Protein AF-G7WKS1-F1 (afdb_monomer)

Foldseek 3Di:
DVVQVVVVLVLLVVLVVPDDDPLFRQKAWADQLLLCLLPVFDGDLETEIEHDPVSQVVSLVCCVVPVVWDDDPDPVQRQWIWDDDPPGIRIYGYHYQPDFAAQPPGPDGDGPVVQNRQWDWTDRDPVHPRTGIYGHLQSSLVVLLSLLRNLVNCLVVVNDPDNVVSVVVNLVSLLSNLSSCPVVSVNVVHPLQVNLVVCVSPVVSLVSLVCSLVSVSSVVSSPPDDSVRSNVSSQVSCVSSVHDD

Secondary structure (DSSP, 8-state):
-HHHHHHHHHHHHHHHTT---SSS-S-EEEHHHHHHHH--SS--SSEEEE--HHHHHHHHHHHHHHH--EE-S-TT-TTEEEEEETTEEEEEEEE-TT---BPTTSS-B--GGGGTT-EEEEE--TT---EEEEE-HHHHHHHHHHHHHHHHHHHHTT--SSHHHHHHHHHHHHHHHHHHH-GGGTGGG--HHHHHHHHHHSTHHHHHHHHGGG-HHHHHHH-SS-HHHHHHHHHHHHHHHT---

Mean predicted aligned error: 4.22 Å

Sequence (245 aa):
MDASLEELIDIFRWVHAREKDERNPVTVLIGGWAVYSYNKWYGSVDIDLVTNNKTKHQLMKRLRDERGFVHQRDPMVPTTVVKNVQEEKILLDFGSREDISRFEGRDEQLPFSLLDGRTEAREISPSSSVSVIVPERTLLMIFKLKAAWDRSFRIQNETAEDEEWEKSKLCKDRADIIALIDPDAGGTEIDIQYLGERLRMNPFLVEVLWEIPSDIDAVDMYGRMEQKEVQDSIEKLLLLAGERK

Solvent-accessible surface area (backbone atoms only — not comparable to full-atom values): 13432 Å² total; per-residue (Å²): 93,71,68,36,52,51,51,52,53,53,50,40,55,57,45,59,76,70,57,85,47,84,82,67,60,62,60,34,36,39,64,45,50,37,49,25,43,63,31,87,77,82,53,37,49,52,45,36,35,37,28,47,72,69,58,50,55,53,49,54,49,46,36,39,77,75,68,64,31,41,71,49,94,44,90,89,45,84,48,34,38,33,31,78,53,92,93,46,68,31,40,39,41,54,47,38,58,83,44,85,38,55,45,66,99,50,87,57,67,66,45,52,53,66,48,71,88,35,58,44,80,34,62,70,43,98,92,44,97,55,56,42,41,21,50,33,70,47,58,46,43,51,53,30,48,48,54,29,48,35,36,50,47,28,55,78,68,73,66,47,94,50,55,68,60,41,50,54,50,30,33,50,30,44,18,50,41,52,47,56,52,32,62,93,48,53,21,77,72,47,52,43,69,62,48,27,54,52,34,70,75,39,57,68,53,51,53,56,56,68,46,44,53,73,38,57,68,17,38,60,68,56,62,82,54,54,54,67,57,48,39,54,47,49,53,51,50,36,51,69,30,71,50,78,135

Radius of gyration: 17.68 Å; Cα contacts (8 Å, |Δi|>4): 360; chains: 1; bounding box: 46×34×45 Å

Nearest PDB structures (foldseek):
  3ceq-assembly1_A  TM=2.643E-01  e=9.817E+00  Homo sapiens

Organism: Methanothrix harundinacea (strain 6Ac) (NCBI:txid1110509)

Structure (mmCIF, N/CA/C/O backbone):
data_AF-G7WKS1-F1
#
_entry.id   AF-G7WKS1-F1
#
loop_
_atom_site.group_PDB
_atom_site.id
_atom_site.type_symbol
_atom_site.label_atom_id
_atom_site.label_alt_id
_atom_site.label_comp_id
_atom_site.label_asym_id
_atom_site.label_entity_id
_atom_site.label_seq_id
_atom_site.pdbx_PDB_ins_code
_atom_site.Cartn_x
_atom_site.Cartn_y
_atom_site.Cartn_z
_atom_site.occupancy
_atom_site.B_iso_or_equiv
_atom_site.auth_seq_id
_atom_site.auth_comp_id
_atom_site.auth_asym_id
_atom_site.auth_atom_id
_atom_site.pdbx_PDB_model_num
ATOM 1 N N . MET A 1 1 ? 7.708 14.097 -5.696 1.00 63.47 1 MET A N 1
ATOM 2 C CA . MET A 1 1 ? 6.578 13.206 -6.097 1.00 63.47 1 MET A CA 1
ATOM 3 C C . MET A 1 1 ? 6.549 12.918 -7.606 1.00 63.47 1 MET A C 1
ATOM 5 O O . MET A 1 1 ? 6.574 11.749 -7.980 1.00 63.47 1 MET A O 1
ATOM 9 N N . ASP A 1 2 ? 6.565 13.938 -8.475 1.00 82.75 2 ASP A N 1
ATOM 10 C CA . ASP A 1 2 ? 6.531 13.760 -9.945 1.00 82.75 2 ASP A CA 1
ATOM 11 C C . ASP A 1 2 ? 7.668 12.879 -10.489 1.00 82.75 2 ASP A C 1
ATOM 13 O O . ASP A 1 2 ? 7.448 12.055 -11.374 1.00 82.75 2 ASP A O 1
ATOM 17 N N . ALA A 1 3 ? 8.870 12.986 -9.911 1.00 89.69 3 ALA A N 1
ATOM 18 C CA . ALA A 1 3 ? 10.009 12.157 -10.299 1.00 89.69 3 ALA A CA 1
ATOM 19 C C . ALA A 1 3 ? 9.792 10.663 -9.990 1.00 89.69 3 ALA A C 1
ATOM 21 O O . ALA A 1 3 ? 10.134 9.813 -10.807 1.00 89.69 3 ALA A O 1
ATOM 22 N N . SER A 1 4 ? 9.192 10.332 -8.839 1.00 92.75 4 SER A N 1
ATOM 23 C CA . SER A 1 4 ? 8.864 8.940 -8.486 1.00 92.75 4 SER A CA 1
ATOM 24 C C . SER A 1 4 ? 7.784 8.374 -9.413 1.00 92.75 4 SER A C 1
ATOM 26 O O . SER A 1 4 ? 7.917 7.253 -9.902 1.00 92.75 4 SER A O 1
ATOM 28 N N . LEU A 1 5 ? 6.771 9.177 -9.758 1.00 92.88 5 LEU A N 1
ATOM 29 C CA . LEU A 1 5 ? 5.752 8.782 -10.731 1.00 92.88 5 LEU A CA 1
ATOM 30 C C . LEU A 1 5 ? 6.347 8.535 -12.127 1.00 92.88 5 LEU A C 1
ATOM 32 O O . LEU A 1 5 ? 5.949 7.587 -12.803 1.00 92.88 5 LEU A O 1
ATOM 36 N N . GLU A 1 6 ? 7.308 9.353 -12.564 1.00 93.50 6 GLU A N 1
ATOM 37 C CA . GLU A 1 6 ? 8.007 9.137 -13.836 1.00 93.50 6 GLU A CA 1
ATOM 38 C C . GLU A 1 6 ? 8.750 7.793 -13.849 1.00 93.50 6 GLU A C 1
ATOM 40 O O . GLU A 1 6 ? 8.614 7.026 -14.807 1.00 93.50 6 GLU A O 1
ATOM 45 N N . GLU A 1 7 ? 9.491 7.478 -12.780 1.00 95.31 7 GLU A N 1
ATOM 46 C CA . GLU A 1 7 ? 10.168 6.183 -12.657 1.00 95.31 7 GLU A CA 1
ATOM 47 C C . GLU A 1 7 ? 9.168 5.026 -12.626 1.00 95.31 7 GLU A C 1
ATOM 49 O O . GLU A 1 7 ? 9.369 4.029 -13.317 1.00 95.31 7 GLU A O 1
ATOM 54 N N . LEU A 1 8 ? 8.056 5.164 -11.901 1.00 95.88 8 LEU A N 1
ATOM 55 C CA . LEU A 1 8 ? 6.995 4.158 -11.866 1.00 95.88 8 LEU A CA 1
ATOM 56 C C . LEU A 1 8 ? 6.417 3.887 -13.265 1.00 95.88 8 LEU A C 1
ATOM 58 O O . LEU A 1 8 ? 6.245 2.730 -13.659 1.00 95.88 8 LEU A O 1
ATOM 62 N N . ILE A 1 9 ? 6.152 4.942 -14.038 1.00 95.44 9 ILE A N 1
ATOM 63 C CA . ILE A 1 9 ? 5.648 4.835 -15.412 1.00 95.44 9 ILE A CA 1
ATOM 64 C C . ILE A 1 9 ? 6.673 4.132 -16.314 1.00 95.44 9 ILE A C 1
ATOM 66 O O . ILE A 1 9 ? 6.299 3.258 -17.099 1.00 95.44 9 ILE A O 1
ATOM 70 N N . ASP A 1 10 ? 7.956 4.490 -16.225 1.00 95.50 10 ASP A N 1
ATOM 71 C CA . ASP A 1 10 ? 9.020 3.832 -16.993 1.00 95.50 10 ASP A CA 1
ATOM 72 C C . ASP A 1 10 ? 9.155 2.343 -16.632 1.00 95.50 10 ASP A C 1
ATOM 74 O O . ASP A 1 10 ? 9.240 1.490 -17.524 1.00 95.50 10 ASP A O 1
ATOM 78 N N . ILE A 1 11 ? 9.103 2.021 -15.338 1.00 96.44 11 ILE A N 1
ATOM 79 C CA . ILE A 1 11 ? 9.136 0.647 -14.835 1.00 96.44 11 ILE A CA 1
ATOM 80 C C . ILE A 1 11 ? 7.991 -0.164 -15.443 1.00 96.44 11 ILE A C 1
ATOM 82 O O . ILE A 1 11 ? 8.241 -1.219 -16.029 1.00 96.44 11 ILE A O 1
ATOM 86 N N . PHE A 1 12 ? 6.751 0.324 -15.378 1.00 95.88 12 PHE A N 1
ATOM 87 C CA . PHE A 1 12 ? 5.610 -0.439 -15.888 1.00 95.88 12 PHE A CA 1
ATOM 88 C C . PHE A 1 12 ? 5.564 -0.532 -17.416 1.00 95.88 12 PHE A C 1
ATOM 90 O O . PHE A 1 12 ? 5.138 -1.558 -17.943 1.00 95.88 12 PHE A O 1
ATOM 97 N N . ARG A 1 13 ? 6.110 0.444 -18.158 1.00 94.75 13 ARG A N 1
ATOM 98 C CA . ARG A 1 13 ? 6.352 0.272 -19.608 1.00 94.75 13 ARG A CA 1
ATOM 99 C C . ARG A 1 13 ? 7.294 -0.893 -19.885 1.00 94.75 13 ARG A C 1
ATOM 101 O O . ARG A 1 13 ? 7.066 -1.676 -20.807 1.00 94.75 13 ARG A O 1
ATOM 108 N N . TRP A 1 14 ? 8.359 -1.007 -19.098 1.00 95.62 14 TRP A N 1
ATOM 109 C CA . TRP A 1 14 ? 9.323 -2.090 -19.244 1.00 95.62 14 TRP A CA 1
ATOM 110 C C . TRP A 1 14 ? 8.739 -3.452 -18.853 1.00 95.62 14 TRP A C 1
ATOM 112 O O . TRP A 1 14 ? 9.028 -4.439 -19.540 1.00 95.62 14 TRP A O 1
ATOM 122 N N . VAL A 1 15 ? 7.915 -3.493 -17.799 1.00 95.19 15 VAL A N 1
ATOM 123 C CA . VAL A 1 15 ? 7.185 -4.690 -17.350 1.00 95.19 15 VAL A CA 1
ATOM 124 C C . VAL A 1 15 ? 6.234 -5.165 -18.447 1.00 95.19 15 VAL A C 1
ATOM 126 O O . VAL A 1 15 ? 6.371 -6.298 -18.900 1.00 95.19 15 VAL A O 1
ATOM 129 N N . HIS A 1 16 ? 5.365 -4.295 -18.970 1.00 92.38 16 HIS A N 1
ATOM 130 C CA . HIS A 1 16 ? 4.394 -4.640 -20.024 1.00 92.38 16 HIS A CA 1
ATOM 131 C C . HIS A 1 16 ? 5.038 -5.120 -21.323 1.00 92.38 16 HIS A C 1
ATOM 133 O O . HIS A 1 16 ? 4.501 -5.972 -22.025 1.00 92.38 16 HIS A O 1
ATOM 139 N N . ALA A 1 17 ? 6.230 -4.621 -21.653 1.00 92.50 17 ALA A N 1
ATOM 140 C CA . ALA A 1 17 ? 6.968 -5.101 -22.820 1.00 92.50 17 ALA A CA 1
ATOM 141 C C . ALA A 1 17 ? 7.456 -6.562 -22.682 1.00 92.50 17 ALA A C 1
ATOM 143 O O . ALA A 1 17 ? 7.912 -7.154 -23.665 1.00 92.50 17 ALA A O 1
ATOM 144 N N . ARG A 1 18 ? 7.420 -7.141 -21.474 1.00 91.38 18 ARG A N 1
ATOM 145 C CA . ARG A 1 18 ? 8.014 -8.448 -21.138 1.00 91.38 18 ARG A CA 1
ATOM 146 C C . ARG A 1 18 ? 7.010 -9.440 -20.576 1.00 91.38 18 ARG A C 1
ATOM 148 O O . ARG A 1 18 ? 7.075 -10.621 -20.919 1.00 91.38 18 ARG A O 1
ATOM 155 N N . GLU A 1 19 ? 6.118 -8.976 -19.718 1.00 89.50 19 GLU A N 1
ATOM 156 C CA . GLU A 1 19 ? 5.052 -9.767 -19.124 1.00 89.50 19 GLU A CA 1
ATOM 157 C C . GLU A 1 19 ? 3.844 -9.727 -20.062 1.00 89.50 19 GLU A C 1
ATOM 159 O O . GLU A 1 19 ? 3.356 -8.661 -20.414 1.00 89.50 19 GLU A O 1
ATOM 164 N N . LYS A 1 20 ? 3.415 -10.900 -20.543 1.00 75.62 20 LYS A N 1
ATOM 165 C CA . LYS A 1 20 ? 2.336 -11.025 -21.541 1.00 75.62 20 LYS A CA 1
ATOM 166 C C . LYS A 1 20 ? 1.026 -11.557 -20.965 1.00 75.62 20 LYS A C 1
ATOM 168 O O . LYS A 1 20 ? 0.038 -11.620 -21.688 1.00 75.62 20 LYS A O 1
ATOM 173 N N . ASP A 1 21 ? 1.045 -12.009 -19.714 1.00 78.25 21 ASP A N 1
ATOM 174 C CA . ASP A 1 21 ? -0.109 -12.607 -19.053 1.00 78.25 21 ASP A CA 1
ATOM 175 C C . ASP A 1 21 ? -0.643 -11.657 -17.984 1.00 78.25 21 ASP A C 1
ATOM 177 O O . ASP A 1 21 ? -0.155 -11.617 -16.858 1.00 78.25 21 ASP A O 1
ATOM 181 N N . GLU A 1 22 ? -1.657 -10.883 -18.360 1.00 72.19 22 GLU A N 1
ATOM 182 C CA . GLU A 1 22 ? -2.346 -9.972 -17.446 1.00 72.19 22 GLU A CA 1
ATOM 183 C C . GLU A 1 22 ? -3.221 -10.714 -16.424 1.00 72.19 22 GLU A C 1
ATOM 185 O O . GLU A 1 22 ? -3.569 -10.143 -15.394 1.00 72.19 22 GLU A O 1
ATOM 190 N N . ARG A 1 23 ? -3.578 -11.986 -16.673 1.00 74.69 23 ARG A N 1
ATOM 191 C CA . ARG A 1 23 ? -4.397 -12.786 -15.744 1.00 74.69 23 ARG A CA 1
ATOM 192 C C . ARG A 1 23 ? -3.571 -13.392 -14.621 1.00 74.69 23 ARG A C 1
ATOM 194 O O . ARG A 1 23 ? -4.120 -13.700 -13.568 1.00 74.69 23 ARG A O 1
ATOM 201 N N . ASN A 1 24 ? -2.276 -13.583 -14.853 1.00 82.44 24 ASN A N 1
ATOM 202 C CA . ASN A 1 24 ? -1.335 -14.052 -13.849 1.00 82.44 24 ASN A CA 1
ATOM 203 C C . ASN A 1 24 ? -0.078 -13.168 -13.839 1.00 82.44 24 ASN A C 1
ATOM 205 O O . ASN A 1 24 ? 0.989 -13.586 -14.307 1.00 82.44 24 ASN A O 1
ATOM 209 N N . PRO A 1 25 ? -0.214 -11.923 -13.352 1.00 89.88 25 PRO A N 1
ATOM 210 C CA . PRO A 1 25 ? 0.857 -10.945 -13.400 1.00 89.88 25 PRO A CA 1
ATOM 211 C C . PRO A 1 25 ? 2.003 -11.365 -12.482 1.00 89.88 25 PRO A C 1
ATOM 213 O O . PRO A 1 25 ? 1.813 -11.689 -11.305 1.00 89.88 25 PRO A O 1
ATOM 216 N N . VAL A 1 26 ? 3.219 -11.323 -13.023 1.00 93.38 26 VAL A N 1
ATOM 217 C CA . VAL A 1 26 ? 4.426 -11.622 -12.251 1.00 93.38 26 VAL A CA 1
ATOM 218 C C . VAL A 1 26 ? 4.774 -10.432 -11.367 1.00 93.38 26 VAL A C 1
ATOM 220 O O . VAL A 1 26 ? 5.133 -10.637 -10.209 1.00 93.38 26 VAL A O 1
ATOM 223 N N . THR A 1 27 ? 4.659 -9.215 -11.899 1.00 96.69 27 THR A N 1
ATOM 224 C CA . THR A 1 27 ? 4.961 -7.978 -11.178 1.00 96.69 27 THR A CA 1
ATOM 225 C C . THR A 1 27 ? 3.687 -7.260 -10.750 1.00 96.69 27 THR A C 1
ATOM 227 O O . THR A 1 27 ? 2.838 -6.930 -11.575 1.00 96.69 27 THR A O 1
ATOM 230 N N . VAL A 1 28 ? 3.581 -6.975 -9.453 1.00 97.75 28 VAL A N 1
ATOM 231 C CA . VAL A 1 28 ? 2.452 -6.266 -8.845 1.00 97.75 28 VAL A CA 1
ATOM 232 C C . VAL A 1 28 ? 2.971 -5.079 -8.038 1.00 97.75 28 VAL A C 1
ATOM 234 O O . VAL A 1 28 ? 3.863 -5.237 -7.208 1.00 97.75 28 VAL A O 1
ATOM 237 N N . LEU A 1 29 ? 2.404 -3.899 -8.274 1.00 98.19 29 LEU A N 1
ATOM 238 C CA . LEU A 1 29 ? 2.632 -2.687 -7.493 1.00 98.19 29 LEU A CA 1
ATOM 239 C C . LEU A 1 29 ? 1.834 -2.749 -6.192 1.00 98.19 29 LEU A C 1
ATOM 241 O O . LEU A 1 29 ? 0.617 -2.914 -6.221 1.00 98.19 29 LEU A O 1
ATOM 245 N N . ILE A 1 30 ? 2.508 -2.570 -5.062 1.00 97.62 30 ILE A N 1
ATOM 246 C CA . ILE A 1 30 ? 1.882 -2.449 -3.741 1.00 97.62 30 ILE A CA 1
ATOM 247 C C . ILE A 1 30 ? 2.208 -1.071 -3.136 1.00 97.62 30 ILE A C 1
ATOM 249 O O . ILE A 1 30 ? 2.676 -0.166 -3.829 1.00 97.62 30 ILE A O 1
ATOM 253 N N . GLY A 1 31 ? 1.912 -0.877 -1.850 1.00 96.12 31 GLY A N 1
ATOM 254 C CA . GLY A 1 31 ? 2.315 0.333 -1.133 1.00 96.12 31 GLY A CA 1
ATOM 255 C C . GLY A 1 31 ? 1.541 1.591 -1.539 1.00 96.12 31 GLY A C 1
ATOM 256 O O . GLY A 1 31 ? 0.392 1.529 -1.979 1.00 96.12 31 GLY A O 1
ATOM 257 N N . GLY A 1 32 ? 2.154 2.760 -1.338 1.00 96.50 32 GLY A N 1
ATOM 258 C CA . GLY A 1 32 ? 1.470 4.056 -1.470 1.00 96.50 32 GLY A CA 1
ATOM 259 C C . GLY A 1 32 ? 1.040 4.395 -2.902 1.00 96.50 32 GLY A C 1
ATOM 260 O O . GLY A 1 32 ? -0.022 4.977 -3.111 1.00 96.50 32 GLY A O 1
ATOM 261 N N . TRP A 1 33 ? 1.815 3.987 -3.912 1.00 97.00 33 TRP A N 1
ATOM 262 C CA . TRP A 1 33 ? 1.421 4.184 -5.312 1.00 97.00 33 TRP A CA 1
ATOM 263 C C . TRP A 1 33 ? 0.239 3.298 -5.727 1.00 97.00 33 TRP A C 1
ATOM 265 O O . TRP A 1 33 ? -0.589 3.729 -6.530 1.00 97.00 33 TRP A O 1
ATOM 275 N N . ALA A 1 34 ? 0.102 2.103 -5.144 1.00 97.81 34 ALA A N 1
ATOM 276 C CA . ALA A 1 34 ? -1.098 1.295 -5.335 1.00 97.81 34 ALA A CA 1
ATOM 277 C C . ALA A 1 34 ? -2.333 1.990 -4.736 1.00 97.81 34 ALA A C 1
ATOM 279 O O . ALA A 1 34 ? -3.363 2.067 -5.405 1.00 97.81 34 ALA A O 1
ATOM 280 N N . VAL A 1 35 ? -2.216 2.582 -3.537 1.00 97.94 35 VAL A N 1
ATOM 281 C CA . VAL A 1 35 ? -3.304 3.369 -2.915 1.00 97.94 35 VAL A CA 1
ATOM 282 C C . VAL A 1 35 ? -3.676 4.563 -3.788 1.00 97.94 35 VAL A C 1
ATOM 284 O O . VAL A 1 35 ? -4.853 4.773 -4.074 1.00 97.94 35 VAL A O 1
ATOM 287 N N . TYR A 1 36 ? -2.675 5.284 -4.299 1.00 96.81 36 TYR A N 1
ATOM 288 C CA . TYR A 1 36 ? -2.875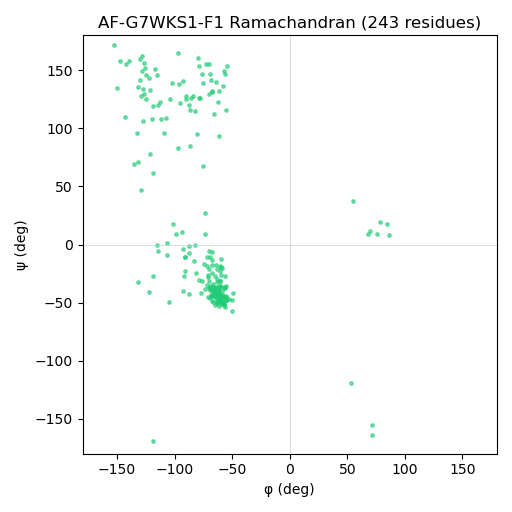 6.418 -5.203 1.00 96.81 36 TYR A CA 1
ATOM 289 C C . TYR A 1 36 ? -3.708 6.059 -6.443 1.00 96.81 36 TYR A C 1
ATOM 291 O O . TYR A 1 36 ? -4.515 6.864 -6.908 1.00 96.81 36 TYR A O 1
ATOM 299 N N . SER A 1 37 ? -3.546 4.840 -6.968 1.00 96.00 37 SER A N 1
ATOM 300 C CA . SER A 1 37 ? -4.307 4.365 -8.128 1.00 96.00 37 SER A CA 1
ATOM 301 C C . SER A 1 37 ? -5.808 4.176 -7.845 1.00 96.00 37 SER A C 1
ATOM 303 O O . SER A 1 37 ? -6.618 4.256 -8.772 1.00 96.00 37 SER A O 1
ATOM 305 N N . TYR A 1 38 ? -6.197 3.962 -6.582 1.00 96.62 38 TYR A N 1
ATOM 306 C CA . TYR A 1 38 ? -7.596 3.946 -6.134 1.00 96.62 38 TYR A CA 1
ATOM 307 C C . TYR A 1 38 ? -8.091 5.337 -5.754 1.00 96.62 38 TYR A C 1
ATOM 309 O O . TYR A 1 38 ? -9.199 5.716 -6.126 1.00 96.62 38 TYR A O 1
ATOM 317 N N . ASN A 1 39 ? -7.254 6.100 -5.054 1.00 96.19 39 ASN A N 1
ATOM 318 C CA . ASN A 1 39 ? -7.583 7.414 -4.535 1.00 96.19 39 ASN A CA 1
ATOM 319 C C . ASN A 1 39 ? -6.365 8.347 -4.629 1.00 96.19 39 ASN A C 1
ATOM 321 O O . ASN A 1 39 ? -5.392 8.205 -3.887 1.00 96.19 39 ASN A O 1
ATOM 325 N N . LYS A 1 40 ? -6.422 9.333 -5.533 1.00 93.75 40 LYS A N 1
ATOM 326 C CA . LYS A 1 40 ? -5.323 10.273 -5.818 1.00 93.75 40 LYS A CA 1
ATOM 327 C C . LYS A 1 40 ? -5.176 11.326 -4.709 1.00 93.75 40 LYS A C 1
ATOM 329 O O . LYS A 1 40 ? -5.508 12.492 -4.930 1.00 93.75 40 LYS A O 1
ATOM 334 N N . TRP A 1 41 ? -4.757 10.921 -3.507 1.00 92.88 41 TRP A N 1
ATOM 335 C CA . TRP A 1 41 ? -4.722 11.784 -2.316 1.00 92.88 41 TRP A CA 1
ATOM 336 C C . TRP A 1 41 ? -3.318 12.268 -1.916 1.00 92.88 41 TRP A C 1
ATOM 338 O O . TRP A 1 41 ? -3.139 13.474 -1.780 1.00 92.88 41 TRP A O 1
ATOM 348 N N . TYR A 1 42 ? -2.322 11.374 -1.817 1.00 90.81 42 TYR A N 1
ATOM 349 C CA . TYR A 1 42 ? -0.970 11.736 -1.342 1.00 90.81 42 TYR A CA 1
ATOM 350 C C . TYR A 1 42 ? 0.185 11.238 -2.211 1.00 90.81 42 TYR A C 1
ATOM 352 O O . TYR A 1 42 ? 1.220 11.888 -2.293 1.00 90.81 42 TYR A O 1
ATOM 360 N N . GLY A 1 43 ? 0.035 10.077 -2.855 1.00 88.19 43 GLY A N 1
ATOM 361 C CA . GLY A 1 43 ? 1.112 9.452 -3.625 1.00 88.19 43 GLY A CA 1
ATOM 362 C C . GLY A 1 43 ? 2.233 8.877 -2.749 1.00 88.19 43 GLY A C 1
ATOM 363 O O . GLY A 1 43 ? 2.089 8.641 -1.541 1.00 88.19 43 GLY A O 1
ATOM 364 N N . SER A 1 44 ? 3.376 8.596 -3.371 1.00 90.19 44 SER A N 1
ATOM 365 C CA . SER A 1 44 ? 4.545 8.058 -2.676 1.00 90.19 44 SER A CA 1
ATOM 366 C C . SER A 1 44 ? 5.843 8.541 -3.312 1.00 90.19 44 SER A C 1
ATOM 368 O O . SER A 1 44 ? 5.881 8.942 -4.472 1.00 90.19 44 SER A O 1
ATOM 370 N N . VAL A 1 45 ? 6.917 8.509 -2.531 1.00 89.62 45 VAL A N 1
ATOM 371 C CA . VAL A 1 45 ? 8.284 8.604 -3.060 1.00 89.62 45 VAL A CA 1
ATOM 372 C C . VAL A 1 45 ? 8.822 7.195 -3.304 1.00 89.62 45 VAL A C 1
ATOM 374 O O . VAL A 1 45 ? 9.420 6.948 -4.350 1.00 89.62 45 VAL A O 1
ATOM 377 N N . ASP A 1 46 ? 8.521 6.277 -2.387 1.00 91.56 46 ASP A N 1
ATOM 378 C CA . ASP A 1 46 ? 8.879 4.864 -2.457 1.00 91.56 46 ASP A CA 1
ATOM 379 C C . ASP A 1 46 ? 7.984 4.129 -3.464 1.00 91.56 46 ASP A C 1
ATOM 381 O O . ASP A 1 46 ? 6.773 4.381 -3.536 1.00 91.56 46 ASP A O 1
ATOM 385 N N . ILE A 1 47 ? 8.589 3.231 -4.239 1.00 96.06 47 ILE A N 1
ATOM 386 C CA . ILE A 1 47 ? 7.920 2.313 -5.158 1.00 96.06 47 ILE A CA 1
ATOM 387 C C . ILE A 1 47 ? 8.111 0.900 -4.610 1.00 96.06 47 ILE A C 1
ATOM 389 O O . ILE A 1 47 ? 9.237 0.438 -4.465 1.00 96.06 47 ILE A O 1
ATOM 393 N N . ASP A 1 48 ? 7.012 0.197 -4.363 1.00 96.19 48 ASP A N 1
ATOM 394 C CA . ASP A 1 48 ? 7.034 -1.145 -3.790 1.00 96.19 48 ASP A CA 1
ATOM 395 C C . ASP A 1 48 ? 6.504 -2.156 -4.809 1.00 96.19 48 ASP A C 1
ATOM 397 O O . ASP A 1 48 ? 5.356 -2.061 -5.254 1.00 96.19 48 ASP A O 1
ATOM 401 N N . LEU A 1 49 ? 7.319 -3.140 -5.186 1.00 97.44 49 LEU A N 1
ATOM 402 C CA . LEU A 1 49 ? 6.941 -4.165 -6.157 1.00 97.44 49 LEU A CA 1
ATOM 403 C C . LEU A 1 49 ? 7.044 -5.557 -5.553 1.00 97.44 49 LEU A C 1
ATOM 405 O O . LEU A 1 49 ? 8.080 -5.938 -5.019 1.00 97.44 49 LEU A O 1
ATOM 409 N N . VAL A 1 50 ? 6.020 -6.378 -5.751 1.00 96.81 50 VAL A N 1
ATOM 410 C CA . VAL A 1 50 ? 6.142 -7.828 -5.592 1.00 96.81 50 VAL A CA 1
ATOM 411 C C . VAL A 1 50 ? 6.408 -8.435 -6.960 1.00 96.81 50 VAL A C 1
ATOM 413 O O . VAL A 1 50 ? 5.620 -8.246 -7.883 1.00 96.81 50 VAL A O 1
ATOM 416 N N . THR A 1 51 ? 7.518 -9.155 -7.113 1.00 95.62 51 THR A N 1
ATOM 417 C CA . THR A 1 51 ? 7.881 -9.801 -8.382 1.00 95.62 51 THR A CA 1
ATOM 418 C C . THR A 1 51 ? 8.739 -11.046 -8.165 1.00 95.62 51 THR A C 1
ATOM 420 O O . THR A 1 51 ? 9.176 -11.343 -7.055 1.00 95.62 51 THR A O 1
ATOM 423 N N . ASN A 1 52 ? 8.996 -11.811 -9.226 1.00 93.19 52 ASN A N 1
ATOM 424 C CA . ASN A 1 52 ? 9.893 -12.959 -9.133 1.00 93.19 52 ASN A CA 1
ATOM 425 C C . ASN A 1 52 ? 11.372 -12.532 -9.169 1.00 93.19 52 ASN A C 1
ATOM 427 O O . ASN A 1 52 ? 11.743 -11.462 -9.663 1.00 93.19 52 ASN A O 1
ATOM 431 N N . ASN A 1 53 ? 12.258 -13.414 -8.698 1.00 90.44 53 ASN A N 1
ATOM 432 C CA . ASN A 1 53 ? 13.692 -13.128 -8.658 1.00 90.44 53 ASN A CA 1
ATOM 433 C C . ASN A 1 53 ? 14.267 -12.770 -10.037 1.00 90.44 53 ASN A C 1
ATOM 435 O O . ASN A 1 53 ? 15.114 -11.885 -10.131 1.00 90.44 53 ASN A O 1
ATOM 439 N N . LYS A 1 54 ? 13.819 -13.410 -11.120 1.00 92.50 54 LYS A N 1
ATOM 440 C CA . LYS A 1 54 ? 14.335 -13.126 -12.466 1.00 92.50 54 LYS A CA 1
ATOM 441 C C . LYS A 1 54 ? 14.031 -11.685 -12.887 1.00 92.50 54 LYS A C 1
ATOM 443 O O . LYS A 1 54 ? 14.948 -10.978 -13.304 1.00 92.50 54 LYS A O 1
ATOM 448 N N . THR A 1 55 ? 12.780 -11.256 -12.755 1.00 94.12 55 THR A N 1
ATOM 449 C CA . THR A 1 55 ? 12.334 -9.906 -13.103 1.00 94.12 55 THR A CA 1
ATOM 450 C C . THR A 1 55 ? 12.992 -8.870 -12.199 1.00 94.12 55 THR A C 1
ATOM 452 O O . THR A 1 55 ? 13.554 -7.912 -12.725 1.00 94.12 55 THR A O 1
ATOM 455 N N . LYS A 1 56 ? 13.057 -9.111 -10.878 1.00 93.56 56 LYS A N 1
ATOM 456 C CA . LYS A 1 56 ? 13.778 -8.254 -9.918 1.00 93.56 56 LYS A CA 1
ATOM 457 C C . LYS A 1 56 ? 15.205 -7.954 -10.380 1.00 93.56 56 LYS A C 1
ATOM 459 O O . LYS A 1 56 ? 15.564 -6.797 -10.573 1.00 93.56 56 LYS A O 1
ATOM 464 N N . HIS A 1 57 ? 16.020 -8.984 -10.625 1.00 91.75 57 HIS A N 1
ATOM 465 C CA . HIS A 1 57 ? 17.425 -8.786 -11.002 1.00 91.75 57 HIS A CA 1
ATOM 466 C C . HIS A 1 57 ? 17.580 -8.076 -12.356 1.00 91.75 57 HIS A C 1
ATOM 468 O O . HIS A 1 57 ? 18.484 -7.255 -12.522 1.00 91.75 57 HIS A O 1
ATOM 474 N N . GLN A 1 58 ? 16.712 -8.376 -13.328 1.00 94.38 58 GLN A N 1
ATOM 475 C CA . GLN A 1 58 ? 16.732 -7.721 -14.638 1.00 94.38 58 GLN A CA 1
ATOM 476 C C . GLN A 1 58 ? 16.338 -6.245 -14.548 1.00 94.38 58 GLN A C 1
ATOM 478 O O . GLN A 1 58 ? 17.007 -5.405 -15.154 1.00 94.38 58 GLN A O 1
ATOM 483 N N . LEU A 1 59 ? 15.297 -5.932 -13.773 1.00 95.12 59 LEU A N 1
ATOM 484 C CA . LEU A 1 59 ? 14.831 -4.569 -13.569 1.00 95.12 59 LEU A CA 1
ATOM 485 C C . LEU A 1 59 ? 15.863 -3.753 -12.789 1.00 95.12 59 LEU A C 1
ATOM 487 O O . LEU A 1 59 ? 16.265 -2.697 -13.262 1.00 95.12 59 LEU A O 1
ATOM 491 N N . MET A 1 60 ? 16.383 -4.273 -11.671 1.00 93.06 60 MET A N 1
ATOM 492 C CA . MET A 1 60 ? 17.452 -3.611 -10.913 1.00 93.06 60 MET A CA 1
ATOM 493 C C . MET A 1 60 ? 18.665 -3.321 -11.797 1.00 93.06 60 MET A C 1
ATOM 495 O O . MET A 1 60 ? 19.194 -2.215 -11.766 1.00 93.06 60 MET A O 1
ATOM 499 N N . LYS A 1 61 ? 19.100 -4.289 -12.617 1.00 93.00 61 LYS A N 1
ATOM 500 C CA . LYS A 1 61 ? 20.213 -4.073 -13.546 1.00 93.00 61 LYS A CA 1
ATOM 501 C C . LYS A 1 61 ? 19.914 -2.925 -14.511 1.00 93.00 61 LYS A C 1
ATOM 503 O O . LYS A 1 61 ? 20.715 -2.002 -14.595 1.00 93.00 61 LYS A O 1
ATOM 508 N N . ARG A 1 62 ? 18.759 -2.954 -15.181 1.00 94.81 62 ARG A N 1
ATOM 509 C CA . ARG A 1 62 ? 18.352 -1.892 -16.109 1.00 94.81 62 ARG A CA 1
ATOM 510 C C . ARG A 1 62 ? 18.316 -0.527 -15.431 1.00 94.81 62 ARG A C 1
ATOM 512 O O . ARG A 1 62 ? 18.845 0.433 -15.971 1.00 94.81 62 ARG A O 1
ATOM 519 N N . LEU A 1 63 ? 17.689 -0.429 -14.263 1.00 94.94 63 LEU A N 1
ATOM 520 C CA . LEU A 1 63 ? 17.542 0.841 -13.556 1.00 94.94 63 LEU A CA 1
ATOM 521 C C . LEU A 1 63 ? 18.901 1.455 -13.199 1.00 94.94 63 LEU A C 1
ATOM 523 O O . LEU A 1 63 ? 19.066 2.673 -13.275 1.00 94.94 63 LEU A O 1
ATOM 527 N N . ARG A 1 64 ? 19.894 0.624 -12.866 1.00 93.19 64 ARG A N 1
ATOM 528 C CA . ARG A 1 64 ? 21.270 1.089 -12.649 1.00 93.19 64 ARG A CA 1
ATOM 529 C C . ARG A 1 64 ? 21.956 1.505 -13.949 1.00 93.19 64 ARG A C 1
ATOM 531 O O . ARG A 1 64 ? 22.574 2.562 -13.988 1.00 93.19 64 ARG A O 1
ATOM 538 N N . ASP A 1 65 ? 21.827 0.693 -14.995 1.00 93.62 65 ASP A N 1
ATOM 539 C CA . ASP A 1 65 ? 22.521 0.904 -16.270 1.00 93.62 65 ASP A CA 1
ATOM 540 C C . ASP A 1 65 ? 21.946 2.106 -17.057 1.00 93.62 65 ASP A C 1
ATOM 542 O O . ASP A 1 65 ? 22.691 2.817 -17.727 1.00 93.62 65 ASP A O 1
ATOM 546 N N . GLU A 1 66 ? 20.632 2.350 -16.971 1.00 95.88 66 GLU A N 1
ATOM 547 C CA . GLU A 1 66 ? 19.905 3.289 -17.844 1.00 95.88 66 GLU A CA 1
ATOM 548 C C . GLU A 1 66 ? 19.236 4.458 -17.104 1.00 95.88 66 GLU A C 1
ATOM 550 O O . GLU A 1 66 ? 19.019 5.512 -17.699 1.00 95.88 66 GLU A O 1
ATOM 555 N N . ARG A 1 67 ? 18.865 4.291 -15.826 1.00 94.31 67 ARG A N 1
ATOM 556 C CA . ARG A 1 67 ? 18.026 5.263 -15.092 1.00 94.31 67 ARG A CA 1
ATOM 557 C C . ARG A 1 67 ? 18.738 5.937 -13.918 1.00 94.31 67 ARG A C 1
ATOM 559 O O . ARG A 1 67 ? 18.143 6.802 -13.278 1.00 94.31 67 ARG A O 1
ATOM 566 N N . GLY A 1 68 ? 20.002 5.599 -13.652 1.00 92.25 68 GLY A N 1
ATOM 567 C CA . GLY A 1 68 ? 20.821 6.240 -12.615 1.00 92.25 68 GLY A CA 1
ATOM 568 C C . GLY A 1 68 ? 20.527 5.777 -11.185 1.00 92.25 68 GLY A C 1
ATOM 569 O O . GLY A 1 68 ? 20.871 6.480 -10.237 1.00 92.25 68 GLY A O 1
ATOM 570 N N . PHE A 1 69 ? 19.893 4.615 -11.013 1.00 93.19 69 PHE A N 1
ATOM 571 C CA . PHE A 1 69 ? 19.755 3.994 -9.696 1.00 93.19 69 PHE A CA 1
ATOM 572 C C . PHE A 1 69 ? 21.090 3.404 -9.221 1.00 93.19 69 PHE A C 1
ATOM 574 O O . PHE A 1 69 ? 21.944 3.006 -10.012 1.00 93.19 69 PHE A O 1
ATOM 581 N N . VAL A 1 70 ? 21.254 3.279 -7.908 1.00 89.94 70 VAL A N 1
ATOM 582 C CA . VAL A 1 70 ? 22.373 2.586 -7.261 1.00 89.94 70 VAL A CA 1
ATOM 583 C C . VAL A 1 70 ? 21.839 1.598 -6.229 1.00 89.94 70 VAL A C 1
ATOM 585 O O . VAL A 1 70 ? 20.706 1.718 -5.774 1.00 89.94 70 VAL A O 1
ATOM 588 N N . HIS A 1 71 ? 22.637 0.604 -5.844 1.00 85.19 71 HIS A N 1
ATOM 589 C CA . HIS A 1 71 ? 22.272 -0.224 -4.696 1.00 85.19 71 HIS A CA 1
ATOM 590 C C . HIS A 1 71 ? 22.239 0.617 -3.425 1.00 85.19 71 HIS A C 1
ATOM 592 O O . HIS A 1 71 ? 23.134 1.438 -3.194 1.00 85.19 71 HIS A O 1
ATOM 598 N N . GLN A 1 72 ? 21.247 0.362 -2.575 1.00 79.56 72 GLN A N 1
ATOM 599 C CA . GLN A 1 72 ? 21.343 0.793 -1.192 1.00 79.56 72 GLN A CA 1
ATOM 600 C C . GLN A 1 72 ? 22.554 0.095 -0.564 1.00 79.56 72 GLN A C 1
ATOM 602 O O . GLN A 1 72 ? 22.762 -1.100 -0.756 1.00 79.56 72 GLN A O 1
ATOM 607 N N . ARG A 1 73 ? 23.411 0.855 0.128 1.00 58.47 73 ARG A N 1
ATOM 608 C CA . ARG A 1 73 ? 24.686 0.365 0.687 1.00 58.47 73 ARG A CA 1
ATOM 609 C C . ARG A 1 73 ? 24.504 -0.530 1.922 1.00 58.47 73 ARG A C 1
ATOM 611 O O . ARG A 1 73 ? 25.399 -0.582 2.757 1.00 58.47 73 ARG A O 1
ATOM 618 N N . ASP A 1 74 ? 23.368 -1.207 2.030 1.00 60.66 74 ASP A N 1
ATOM 619 C CA . ASP A 1 74 ? 23.092 -2.160 3.092 1.00 60.66 74 ASP A CA 1
ATOM 620 C C . ASP A 1 74 ? 23.125 -3.591 2.523 1.00 60.66 74 ASP A C 1
ATOM 622 O O . ASP A 1 74 ? 22.235 -3.970 1.757 1.00 60.66 74 ASP A O 1
ATOM 626 N N . PRO A 1 75 ? 24.149 -4.397 2.863 1.00 48.47 75 PRO A N 1
ATOM 627 C CA . PRO A 1 75 ? 24.236 -5.799 2.458 1.00 48.47 75 PRO A CA 1
ATOM 628 C C . PRO A 1 75 ? 23.053 -6.661 2.931 1.00 48.47 75 PRO A C 1
ATOM 630 O O . PRO A 1 75 ? 22.839 -7.728 2.358 1.00 48.47 75 PRO A O 1
ATOM 633 N N . MET A 1 76 ? 22.308 -6.221 3.954 1.00 45.06 76 MET A N 1
ATOM 634 C CA . MET A 1 76 ? 21.124 -6.907 4.488 1.00 45.06 76 MET A CA 1
ATOM 635 C C . MET A 1 76 ? 19.849 -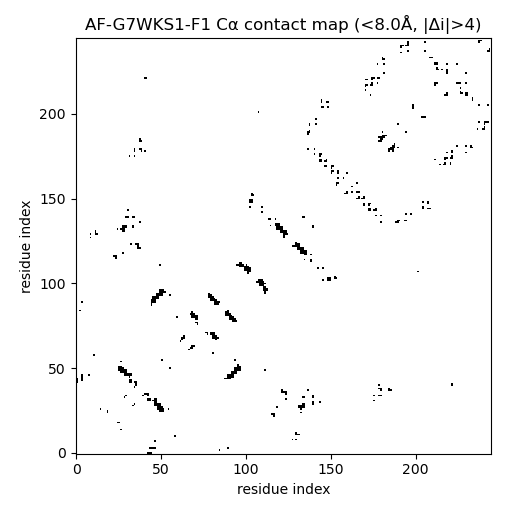6.605 3.694 1.00 45.06 76 MET A C 1
ATOM 637 O O . MET A 1 76 ? 18.881 -7.353 3.809 1.00 45.06 76 MET A O 1
ATOM 641 N N . VAL A 1 77 ? 19.859 -5.579 2.832 1.00 58.62 77 VAL A N 1
ATOM 642 C CA . VAL A 1 77 ? 18.714 -5.194 1.991 1.00 58.62 77 VAL A CA 1
ATOM 643 C C . VAL A 1 77 ? 19.076 -5.313 0.499 1.00 58.62 77 VAL A C 1
ATOM 645 O O . VAL A 1 77 ? 19.059 -4.334 -0.254 1.00 58.62 77 VAL A O 1
ATOM 648 N N . PRO A 1 78 ? 19.420 -6.526 0.006 1.00 59.84 78 PRO A N 1
ATOM 649 C CA . PRO A 1 78 ? 19.808 -6.739 -1.392 1.00 59.84 78 PRO A CA 1
ATOM 650 C C . PRO A 1 78 ? 18.645 -6.518 -2.371 1.00 59.84 78 PRO A C 1
ATOM 652 O O . PRO A 1 78 ? 18.831 -6.577 -3.587 1.00 59.84 78 PRO A O 1
ATOM 655 N N . THR A 1 79 ? 17.443 -6.304 -1.846 1.00 73.81 79 THR A N 1
ATOM 656 C CA . THR A 1 79 ? 16.183 -6.120 -2.557 1.00 73.81 79 THR A CA 1
ATOM 657 C C . THR A 1 79 ? 15.842 -4.661 -2.817 1.00 73.81 79 THR A C 1
ATOM 659 O O . THR A 1 79 ? 14.729 -4.411 -3.258 1.00 73.81 79 THR A O 1
ATOM 662 N N . THR A 1 80 ? 16.765 -3.719 -2.600 1.00 84.00 80 THR A N 1
ATOM 663 C CA . THR A 1 80 ? 16.470 -2.290 -2.772 1.00 84.00 80 THR A CA 1
ATOM 664 C C . THR A 1 80 ? 17.478 -1.596 -3.681 1.00 84.00 80 THR A C 1
ATOM 666 O O . THR A 1 80 ? 18.703 -1.755 -3.565 1.00 84.00 80 THR A O 1
ATOM 669 N N . VAL A 1 81 ? 16.960 -0.797 -4.615 1.00 87.31 81 VAL A N 1
ATOM 670 C CA . VAL A 1 81 ? 17.745 0.208 -5.344 1.00 87.31 81 VAL A CA 1
ATOM 671 C C . VAL A 1 81 ? 17.218 1.597 -5.039 1.00 87.31 81 VAL A C 1
ATOM 673 O O . VAL A 1 81 ? 16.038 1.788 -4.772 1.00 87.31 81 VAL A O 1
ATOM 676 N N . VAL A 1 82 ? 18.109 2.577 -5.099 1.00 90.75 82 VAL A N 1
ATOM 677 C CA . VAL A 1 82 ? 17.806 3.961 -4.766 1.00 90.75 82 VAL A CA 1
ATOM 678 C C . VAL A 1 82 ? 18.273 4.903 -5.867 1.00 90.75 82 VAL A C 1
ATOM 680 O O . VAL A 1 82 ? 19.350 4.720 -6.435 1.00 90.75 82 VAL A O 1
ATOM 683 N N . LYS A 1 83 ? 17.484 5.936 -6.146 1.00 91.06 83 LYS A N 1
ATOM 684 C CA . LYS A 1 83 ? 17.868 7.068 -6.987 1.00 91.06 83 LYS A CA 1
ATOM 685 C C . LYS A 1 83 ? 17.676 8.370 -6.217 1.00 91.06 83 LYS A C 1
ATOM 687 O O . LYS A 1 83 ? 16.587 8.650 -5.731 1.00 91.06 83 LYS A O 1
ATOM 692 N N . ASN A 1 84 ? 18.731 9.175 -6.130 1.00 87.50 84 ASN A N 1
ATOM 693 C CA . ASN A 1 84 ? 18.627 10.529 -5.589 1.00 87.50 84 ASN A CA 1
ATOM 694 C C . ASN A 1 84 ? 18.210 11.477 -6.717 1.00 87.50 84 ASN A C 1
ATOM 696 O O . ASN A 1 84 ? 18.867 11.520 -7.761 1.00 87.50 84 ASN A O 1
ATOM 700 N N . VAL A 1 85 ? 17.134 12.229 -6.511 1.00 84.62 85 VAL A N 1
ATOM 701 C CA . VAL A 1 85 ? 16.642 13.260 -7.427 1.00 84.62 85 VAL A CA 1
ATOM 702 C C . VAL A 1 85 ? 16.478 14.549 -6.630 1.00 84.62 85 VAL A C 1
ATOM 704 O O . VAL A 1 85 ? 15.548 14.679 -5.845 1.00 84.62 85 VAL A O 1
ATOM 707 N N . GLN A 1 86 ? 17.385 15.508 -6.837 1.00 82.56 86 GLN A N 1
ATOM 708 C CA . GLN A 1 86 ? 17.468 16.729 -6.021 1.00 82.56 86 GLN A CA 1
ATOM 709 C C . GLN A 1 86 ? 17.557 16.389 -4.519 1.00 82.56 86 GLN A C 1
ATOM 711 O O . GLN A 1 86 ? 18.509 15.724 -4.116 1.00 82.56 86 GLN A O 1
ATOM 716 N N . GLU A 1 87 ? 16.587 16.832 -3.715 1.00 77.25 87 GLU A N 1
ATOM 717 C CA . GLU A 1 87 ? 16.475 16.547 -2.277 1.00 77.25 87 GLU A CA 1
ATOM 718 C C . GLU A 1 87 ? 15.595 15.315 -1.976 1.00 77.25 87 GLU A C 1
ATOM 720 O O . GLU A 1 87 ? 15.505 14.891 -0.827 1.00 77.25 87 GLU A O 1
ATOM 725 N N . GLU A 1 88 ? 14.974 14.696 -2.990 1.00 80.06 88 GLU A N 1
ATOM 726 C CA . GLU A 1 88 ? 14.181 13.472 -2.835 1.00 80.06 88 GLU A CA 1
ATOM 727 C C . GLU A 1 88 ? 15.038 12.220 -3.081 1.00 80.06 88 GLU A C 1
ATOM 729 O O . GLU A 1 88 ? 15.859 12.141 -4.001 1.00 80.06 88 GLU A O 1
ATOM 734 N N . LYS A 1 89 ? 14.806 11.186 -2.274 1.00 88.44 89 LYS A N 1
ATOM 735 C CA . LYS A 1 89 ? 15.415 9.866 -2.428 1.00 88.44 89 LYS A CA 1
ATOM 736 C C . LYS A 1 89 ? 14.320 8.881 -2.820 1.00 88.44 89 LYS A C 1
ATOM 738 O O . LYS A 1 89 ? 13.493 8.551 -1.986 1.00 88.44 89 LYS A O 1
ATOM 743 N N . ILE A 1 90 ? 14.310 8.429 -4.072 1.00 91.69 90 ILE A N 1
ATOM 744 C CA . ILE A 1 90 ? 13.368 7.419 -4.574 1.00 91.69 90 ILE A CA 1
ATOM 745 C C . ILE A 1 90 ? 13.910 6.044 -4.195 1.00 91.69 90 ILE A C 1
ATOM 747 O O . ILE A 1 90 ? 14.974 5.652 -4.685 1.00 91.69 90 ILE A O 1
ATOM 751 N N . LEU A 1 91 ? 13.190 5.325 -3.337 1.00 91.69 91 LEU A N 1
ATOM 752 C CA . LEU A 1 91 ? 13.468 3.929 -3.016 1.00 91.69 91 LEU A CA 1
ATOM 753 C C . LEU A 1 91 ? 12.590 3.023 -3.878 1.00 91.69 91 LEU A C 1
ATOM 755 O O . LEU A 1 91 ? 11.416 3.311 -4.103 1.00 91.69 91 LEU A O 1
ATOM 759 N N . LEU A 1 92 ? 13.180 1.948 -4.390 1.00 93.25 92 LEU A N 1
ATOM 760 C CA . LEU A 1 92 ? 12.462 0.873 -5.057 1.00 93.25 92 LEU A CA 1
ATOM 761 C C . LEU A 1 92 ? 12.714 -0.421 -4.297 1.00 93.25 92 LEU A C 1
ATOM 763 O O . LEU A 1 92 ? 13.816 -0.978 -4.385 1.00 93.25 92 LEU A O 1
ATOM 767 N N . ASP A 1 93 ? 11.681 -0.879 -3.605 1.00 92.12 93 ASP A N 1
ATOM 768 C CA . ASP A 1 93 ? 11.695 -2.068 -2.768 1.00 92.12 93 ASP A CA 1
ATOM 769 C C . ASP A 1 93 ? 11.029 -3.245 -3.479 1.00 92.12 93 ASP A C 1
ATOM 771 O O . ASP A 1 93 ? 10.007 -3.113 -4.159 1.00 92.12 93 ASP A O 1
ATOM 775 N N . PHE A 1 94 ? 11.640 -4.422 -3.335 1.00 92.94 94 PHE A N 1
ATOM 776 C CA . PHE A 1 94 ? 11.173 -5.651 -3.962 1.00 92.94 94 PHE A CA 1
ATOM 777 C C . PHE A 1 94 ? 10.797 -6.718 -2.932 1.00 92.94 94 PHE A C 1
ATOM 779 O O . PHE A 1 94 ? 11.666 -7.226 -2.225 1.00 92.94 94 PHE A O 1
ATOM 786 N N . GLY A 1 95 ? 9.533 -7.137 -2.947 1.00 92.44 95 GLY A N 1
ATOM 787 C CA . GLY A 1 95 ? 9.053 -8.370 -2.324 1.00 92.44 95 GLY A CA 1
ATOM 788 C C . GLY A 1 95 ? 8.949 -9.532 -3.319 1.00 92.44 95 GLY A C 1
ATOM 789 O O . GLY A 1 95 ? 8.958 -9.351 -4.541 1.00 92.44 95 GLY A O 1
ATOM 790 N N . SER A 1 96 ? 8.819 -10.745 -2.794 1.00 91.69 96 SER A N 1
ATOM 791 C CA . SER A 1 96 ? 8.598 -11.994 -3.527 1.00 91.69 96 SER A CA 1
ATOM 792 C C . SER A 1 96 ? 7.357 -12.717 -3.009 1.00 91.69 96 SER A C 1
ATOM 794 O O . SER A 1 96 ? 7.012 -12.643 -1.834 1.00 91.69 96 SER A O 1
ATOM 796 N N . ARG A 1 97 ? 6.705 -13.505 -3.874 1.00 91.56 97 ARG A N 1
ATOM 797 C CA . ARG A 1 97 ? 5.585 -14.384 -3.478 1.00 91.56 97 ARG A CA 1
ATOM 798 C C . ARG A 1 97 ? 5.976 -15.428 -2.429 1.00 91.56 97 ARG A C 1
ATOM 800 O O . ARG A 1 97 ? 5.109 -15.932 -1.724 1.00 91.56 97 ARG A O 1
ATOM 807 N N . GLU A 1 98 ? 7.264 -15.746 -2.358 1.00 89.50 98 GLU A N 1
ATOM 808 C CA . GLU A 1 98 ? 7.850 -16.722 -1.435 1.00 89.50 98 GLU A CA 1
ATOM 809 C C . GLU A 1 98 ? 8.225 -16.107 -0.075 1.00 89.50 98 GLU A C 1
ATOM 811 O O . GLU A 1 98 ? 8.609 -16.844 0.833 1.00 89.50 98 GLU A O 1
ATOM 816 N N . ASP A 1 99 ? 8.129 -14.781 0.080 1.00 88.38 99 ASP A N 1
ATOM 817 C CA . ASP A 1 99 ? 8.546 -14.116 1.312 1.00 88.38 99 ASP A CA 1
ATOM 818 C C . ASP A 1 99 ? 7.639 -14.497 2.486 1.00 88.38 99 ASP A C 1
ATOM 820 O O . ASP A 1 99 ? 6.405 -14.431 2.424 1.00 88.38 99 ASP A O 1
ATOM 824 N N . ILE A 1 100 ? 8.281 -14.847 3.599 1.00 85.75 100 ILE A N 1
ATOM 825 C CA . ILE A 1 100 ? 7.616 -15.107 4.873 1.00 85.75 100 ILE A CA 1
ATOM 826 C C . ILE A 1 100 ? 7.327 -13.756 5.531 1.00 85.75 100 ILE A C 1
ATOM 828 O O . ILE A 1 100 ? 8.173 -13.189 6.218 1.00 85.75 100 ILE A O 1
ATOM 832 N N . SER A 1 101 ? 6.118 -13.245 5.320 1.00 89.88 101 SER A N 1
ATOM 833 C CA . SER A 1 101 ? 5.675 -11.962 5.870 1.00 89.88 101 SER A CA 1
ATOM 834 C C . SER A 1 101 ? 4.875 -12.179 7.157 1.00 89.88 101 SER A C 1
ATOM 836 O O . SER A 1 101 ? 3.645 -12.267 7.134 1.00 89.88 101 SER A O 1
ATOM 838 N N . ARG A 1 102 ? 5.580 -12.337 8.285 1.00 95.44 102 ARG A N 1
ATOM 839 C CA . ARG A 1 102 ? 4.968 -12.445 9.625 1.00 95.44 102 ARG A CA 1
ATOM 840 C C . ARG A 1 102 ? 4.507 -11.088 10.130 1.00 95.44 102 ARG A C 1
ATOM 842 O O . ARG A 1 102 ? 5.135 -10.079 9.818 1.00 95.44 102 ARG A O 1
ATOM 849 N N . PHE A 1 103 ? 3.426 -11.062 10.899 1.00 96.94 103 PHE A N 1
ATOM 850 C CA . PHE A 1 103 ? 3.073 -9.882 11.689 1.00 96.94 103 PHE A CA 1
ATOM 851 C C . PHE A 1 103 ? 4.100 -9.682 12.804 1.00 96.94 103 PHE A C 1
ATOM 853 O O . PHE A 1 103 ? 4.563 -10.657 13.399 1.00 96.94 103 PHE A O 1
ATOM 860 N N . GLU A 1 104 ? 4.460 -8.434 13.090 1.00 96.12 104 GLU A N 1
ATOM 861 C CA . GLU A 1 104 ? 5.381 -8.154 14.195 1.00 96.12 104 GLU A CA 1
ATOM 862 C C . GLU A 1 104 ? 4.835 -8.703 15.517 1.00 96.12 104 GLU A C 1
ATOM 864 O O . GLU A 1 104 ? 3.636 -8.600 15.809 1.00 96.12 104 GLU A O 1
ATOM 869 N N . GLY A 1 105 ? 5.726 -9.335 16.286 1.00 95.56 105 GLY A N 1
ATOM 870 C CA . GLY A 1 105 ? 5.392 -9.987 17.553 1.00 95.56 105 GLY A CA 1
ATOM 871 C C . GLY A 1 105 ? 4.537 -11.253 17.444 1.00 95.56 105 GLY A C 1
ATOM 872 O O . GLY A 1 105 ? 4.017 -11.704 18.465 1.00 95.56 105 GLY A O 1
ATOM 873 N N . ARG A 1 106 ? 4.350 -11.813 16.240 1.00 95.44 106 ARG A N 1
ATOM 874 C CA . ARG A 1 106 ? 3.380 -12.886 15.966 1.00 95.44 106 ARG A CA 1
ATOM 875 C C . ARG A 1 106 ? 3.912 -13.958 15.010 1.00 95.44 106 ARG A C 1
ATOM 877 O O . ARG A 1 106 ? 4.819 -13.724 14.212 1.00 95.44 106 ARG A O 1
ATOM 884 N N . ASP A 1 107 ? 3.308 -15.145 15.077 1.00 94.50 107 ASP A N 1
ATOM 885 C CA . ASP A 1 107 ? 3.613 -16.263 14.170 1.00 94.50 107 ASP A CA 1
ATOM 886 C C . ASP A 1 107 ? 2.716 -16.259 12.923 1.00 94.50 107 ASP A C 1
ATOM 888 O O . ASP A 1 107 ? 3.084 -16.829 11.887 1.00 94.50 107 ASP A O 1
ATOM 892 N N . GLU A 1 108 ? 1.547 -15.614 13.017 1.00 95.81 108 GLU A N 1
ATOM 893 C CA . GLU A 1 108 ? 0.621 -15.390 11.913 1.00 95.81 108 GLU A CA 1
ATOM 894 C C . GLU A 1 108 ? 1.315 -14.666 10.749 1.00 95.81 108 GLU A C 1
ATOM 896 O O . GLU A 1 108 ? 2.205 -13.831 10.930 1.00 95.81 108 GLU A O 1
ATOM 901 N N . GLN A 1 109 ? 0.894 -14.984 9.524 1.00 94.56 109 GLN A N 1
ATOM 902 C CA . GLN A 1 109 ? 1.509 -14.478 8.298 1.00 94.56 109 GLN A CA 1
ATOM 903 C C . GLN A 1 109 ? 0.475 -13.862 7.365 1.00 94.56 109 GLN A C 1
ATOM 905 O O . GLN A 1 109 ? -0.658 -14.337 7.263 1.00 94.56 109 GLN A O 1
ATOM 910 N N . LEU A 1 110 ? 0.917 -12.866 6.602 1.00 95.44 110 LEU A N 1
ATOM 911 C CA . LEU A 1 110 ? 0.195 -12.305 5.469 1.00 95.44 110 LEU A CA 1
ATOM 912 C C . LEU A 1 110 ? 1.052 -12.450 4.201 1.00 95.44 110 LEU A C 1
ATOM 914 O O . LEU A 1 110 ? 1.715 -11.499 3.783 1.00 95.44 110 LEU A O 1
ATOM 918 N N . PRO A 1 111 ? 1.096 -13.653 3.603 1.00 94.94 111 PRO A N 1
ATOM 919 C CA . PRO A 1 111 ? 2.005 -13.932 2.502 1.00 94.94 111 PRO A CA 1
ATOM 920 C C . PRO A 1 111 ? 1.602 -13.175 1.233 1.00 94.94 111 PRO A C 1
ATOM 922 O O . PRO A 1 111 ? 0.418 -13.023 0.921 1.00 94.94 111 PRO A O 1
ATOM 925 N N . PHE A 1 112 ? 2.592 -12.775 0.434 1.00 95.56 112 PHE A N 1
ATOM 926 C CA . PHE A 1 112 ? 2.337 -12.116 -0.849 1.00 95.56 112 PHE A CA 1
ATOM 927 C C . PHE A 1 112 ? 1.737 -13.049 -1.911 1.00 95.56 112 PHE A C 1
ATOM 929 O O . PHE A 1 112 ? 1.252 -12.573 -2.934 1.00 95.56 112 PHE A O 1
ATOM 936 N N . SER A 1 113 ? 1.695 -14.366 -1.684 1.00 94.62 113 SER A N 1
ATOM 937 C CA . SER A 1 113 ? 0.917 -15.297 -2.517 1.00 94.62 113 SER A CA 1
ATOM 938 C C . SER A 1 113 ? -0.583 -14.973 -2.543 1.00 94.62 113 SER A C 1
ATOM 940 O O . SER A 1 113 ? -1.257 -15.335 -3.498 1.00 94.62 113 SER A O 1
ATOM 942 N N . LEU A 1 114 ? -1.106 -14.208 -1.574 1.00 95.25 114 LEU A N 1
ATOM 943 C CA . LEU A 1 114 ? -2.495 -13.726 -1.591 1.00 95.25 114 LEU A CA 1
ATOM 944 C C . LEU A 1 114 ? -2.834 -12.840 -2.796 1.00 95.25 114 LEU A C 1
ATOM 946 O O . LEU A 1 114 ? -4.010 -12.672 -3.099 1.00 95.25 114 LEU A O 1
ATOM 950 N N . LEU A 1 115 ? -1.829 -12.290 -3.480 1.00 95.75 115 LEU A N 1
ATOM 951 C CA . LEU A 1 115 ? -2.000 -11.555 -4.733 1.00 95.75 115 LEU A CA 1
ATOM 952 C C . LEU A 1 115 ? -2.454 -12.464 -5.896 1.00 95.75 115 LEU A C 1
ATOM 954 O O . LEU A 1 115 ? -2.932 -11.957 -6.907 1.00 95.75 115 LEU A O 1
ATOM 958 N N . ASP A 1 116 ? -2.314 -13.793 -5.798 1.00 93.12 116 ASP A N 1
ATOM 959 C CA . ASP A 1 116 ? -2.732 -14.719 -6.858 1.00 93.12 116 ASP A CA 1
ATOM 960 C C . ASP A 1 116 ? -4.254 -14.694 -7.034 1.00 93.12 116 ASP A C 1
ATOM 962 O O . ASP A 1 116 ? -5.013 -15.123 -6.166 1.00 93.12 116 ASP A O 1
ATOM 966 N N . GLY A 1 117 ? -4.701 -14.181 -8.184 1.00 92.75 117 GLY A N 1
ATOM 967 C CA . GLY A 1 117 ? -6.121 -14.046 -8.512 1.00 92.75 117 GLY A CA 1
ATOM 968 C C . GLY A 1 117 ? -6.841 -12.890 -7.808 1.00 92.75 117 GLY A C 1
ATOM 969 O O . GLY A 1 117 ? -8.062 -12.819 -7.903 1.00 92.75 117 GLY A O 1
ATOM 970 N N . ARG A 1 118 ? -6.115 -11.995 -7.120 1.00 95.31 118 ARG A N 1
ATOM 971 C CA . ARG A 1 118 ? -6.662 -10.817 -6.415 1.00 95.31 118 ARG A CA 1
ATOM 972 C C . ARG A 1 118 ? -5.927 -9.535 -6.797 1.00 95.31 118 ARG A C 1
ATOM 974 O O . ARG A 1 118 ? -5.512 -8.745 -5.947 1.00 95.31 118 ARG A O 1
ATOM 981 N N . THR A 1 119 ? -5.728 -9.357 -8.095 1.00 96.69 119 THR A N 1
ATOM 982 C CA . THR A 1 119 ? -5.107 -8.171 -8.683 1.00 96.69 119 THR A CA 1
ATOM 983 C C . THR A 1 119 ? -5.986 -7.575 -9.767 1.00 96.69 119 THR A C 1
ATOM 985 O O . THR A 1 119 ? -6.788 -8.266 -10.393 1.00 96.69 119 THR A O 1
ATOM 988 N N . GLU A 1 120 ? -5.794 -6.286 -10.022 1.00 95.50 120 GLU A N 1
ATOM 989 C CA . GLU A 1 120 ? -6.465 -5.572 -11.100 1.00 95.50 120 GLU A CA 1
ATOM 990 C C . GLU A 1 120 ? -5.544 -4.548 -11.763 1.00 95.50 120 GLU A C 1
ATOM 992 O O . GLU A 1 120 ? -4.564 -4.076 -11.179 1.00 95.50 120 GLU A O 1
ATOM 997 N N . ALA A 1 121 ? -5.855 -4.223 -13.018 1.00 95.12 121 ALA A N 1
ATOM 998 C CA . ALA A 1 121 ? -5.171 -3.176 -13.757 1.00 95.12 121 ALA A CA 1
ATOM 999 C C . ALA A 1 121 ? -5.794 -1.814 -13.426 1.00 95.12 121 ALA A C 1
ATOM 1001 O O . ALA A 1 121 ? -7.001 -1.621 -13.570 1.00 95.12 121 ALA A O 1
ATOM 1002 N N . ARG A 1 122 ? -4.961 -0.852 -13.032 1.00 94.44 122 ARG A N 1
ATOM 1003 C CA . ARG A 1 122 ? -5.365 0.518 -12.704 1.00 94.44 122 ARG A CA 1
ATOM 1004 C C . ARG A 1 122 ? -4.580 1.527 -13.513 1.00 94.44 122 ARG A C 1
ATOM 1006 O O . ARG A 1 122 ? -3.398 1.344 -13.786 1.00 94.44 122 ARG A O 1
ATOM 1013 N N . GLU A 1 123 ? -5.223 2.626 -13.871 1.00 93.06 123 GLU A N 1
ATOM 1014 C CA . GLU A 1 123 ? -4.534 3.771 -14.454 1.00 93.06 123 GLU A CA 1
ATOM 1015 C C . GLU A 1 123 ? -3.842 4.574 -13.347 1.00 93.06 123 GLU A C 1
ATOM 1017 O O . GLU A 1 123 ? -4.478 4.975 -12.372 1.00 93.06 123 GLU A O 1
ATOM 1022 N N . ILE A 1 124 ? -2.538 4.822 -13.493 1.00 91.19 124 ILE A N 1
ATOM 1023 C CA . ILE A 1 124 ? -1.769 5.550 -12.474 1.00 91.19 124 ILE A CA 1
ATOM 1024 C C . ILE A 1 124 ? -1.721 7.060 -12.724 1.00 91.19 124 ILE A C 1
ATOM 1026 O O . ILE A 1 124 ? -1.600 7.839 -11.785 1.00 91.19 124 ILE A O 1
ATOM 1030 N N . SER A 1 125 ? -1.841 7.505 -13.978 1.00 86.69 125 SER A N 1
ATOM 1031 C CA . SER A 1 125 ? -1.800 8.926 -14.330 1.00 86.69 125 SER A CA 1
ATOM 1032 C C . SER A 1 125 ? -2.647 9.221 -15.573 1.00 86.69 125 SER A C 1
ATOM 1034 O O . SER A 1 125 ? -2.425 8.552 -16.578 1.00 86.69 125 SER A O 1
ATOM 1036 N N . PRO A 1 126 ? -3.482 10.286 -15.575 1.00 80.56 126 PRO A N 1
ATOM 1037 C CA . PRO A 1 126 ? -4.251 10.726 -16.751 1.00 80.56 126 PRO A CA 1
ATOM 1038 C C . PRO A 1 126 ? -3.397 11.032 -17.983 1.00 80.56 126 PRO A C 1
ATOM 1040 O O . PRO A 1 126 ? -3.871 10.999 -19.114 1.00 80.56 126 PRO A O 1
ATOM 1043 N N . SER A 1 127 ? -2.136 11.410 -17.763 1.00 79.69 127 SER A N 1
ATOM 1044 C CA . SER A 1 127 ? -1.198 11.779 -18.824 1.00 79.69 127 SER A CA 1
ATOM 1045 C C . SER A 1 127 ? -0.433 10.586 -19.402 1.00 79.69 127 SER A C 1
ATOM 1047 O O . SER A 1 127 ? 0.376 10.760 -20.314 1.00 79.69 127 SER A O 1
ATOM 1049 N N . SER A 1 128 ? -0.661 9.377 -18.885 1.00 79.12 128 SER A N 1
ATOM 1050 C CA . SER A 1 128 ? 0.033 8.165 -19.299 1.00 79.12 128 SER A CA 1
ATOM 1051 C C . SER A 1 128 ? -0.971 7.067 -19.627 1.00 79.12 128 SER A C 1
ATOM 1053 O O . SER A 1 128 ? -1.786 6.694 -18.798 1.00 79.12 128 SER A O 1
ATOM 1055 N N . SER A 1 129 ? -0.853 6.458 -20.806 1.00 83.31 129 SER A N 1
ATOM 1056 C CA . SER A 1 129 ? -1.625 5.260 -21.170 1.00 83.31 129 SER A CA 1
ATOM 1057 C C . SER A 1 129 ? -1.140 3.981 -20.467 1.00 83.31 129 SER A C 1
ATOM 1059 O O . SER A 1 129 ? -1.535 2.879 -20.841 1.00 83.31 129 SER A O 1
ATOM 1061 N N . VAL A 1 130 ? -0.235 4.104 -19.491 1.00 89.56 130 VAL A N 1
ATOM 1062 C CA . VAL A 1 130 ? 0.353 2.975 -18.765 1.00 89.56 130 VAL A CA 1
ATOM 1063 C C . VAL A 1 130 ? -0.549 2.611 -17.597 1.00 89.56 130 VAL A C 1
ATOM 1065 O O . VAL A 1 130 ? -0.701 3.387 -16.652 1.00 89.56 130 VAL A O 1
ATOM 1068 N N . SER A 1 131 ? -1.110 1.407 -17.654 1.00 92.75 131 SER A N 1
ATOM 1069 C CA . SER A 1 131 ? -1.733 0.770 -16.501 1.00 92.75 131 SER A CA 1
ATOM 1070 C C . SER A 1 131 ? -0.673 0.159 -15.585 1.00 92.75 131 SER A C 1
ATOM 1072 O O . SER A 1 131 ? 0.412 -0.223 -16.023 1.00 92.75 131 SER A O 1
ATOM 1074 N N . VAL A 1 132 ? -0.992 0.047 -14.306 1.00 95.25 132 VAL A N 1
ATOM 1075 C CA . VAL A 1 132 ? -0.230 -0.703 -13.311 1.00 95.25 132 VAL A CA 1
ATOM 1076 C C . VAL A 1 132 ? -1.089 -1.855 -12.817 1.00 95.25 132 VAL A C 1
ATOM 1078 O O . VAL A 1 132 ? -2.308 -1.725 -12.732 1.00 95.25 132 VAL A O 1
ATOM 1081 N N . ILE A 1 133 ? -0.470 -2.985 -12.497 1.00 97.00 133 ILE A N 1
ATOM 1082 C CA . ILE A 1 133 ? -1.163 -4.084 -11.825 1.00 97.00 133 ILE A CA 1
ATOM 1083 C C . ILE A 1 133 ? -1.012 -3.876 -10.325 1.00 97.00 133 ILE A C 1
ATOM 1085 O O . ILE A 1 133 ? 0.115 -3.774 -9.845 1.00 97.00 133 ILE A O 1
ATOM 1089 N N . VAL A 1 134 ? -2.119 -3.841 -9.594 1.00 97.81 134 VAL A N 1
ATOM 1090 C CA . VAL A 1 134 ? -2.163 -3.637 -8.137 1.00 97.81 134 VAL A CA 1
ATOM 1091 C C . VAL A 1 134 ? -3.002 -4.732 -7.474 1.00 97.81 134 VAL A C 1
ATOM 1093 O O . VAL A 1 134 ? -3.776 -5.390 -8.173 1.00 97.81 134 VAL A O 1
ATOM 1096 N N . PRO A 1 135 ? -2.891 -4.962 -6.151 1.00 98.12 135 PRO A N 1
ATOM 1097 C CA . PRO A 1 135 ? -3.889 -5.752 -5.444 1.00 98.12 135 PRO A CA 1
ATOM 1098 C C . PRO A 1 135 ? -5.278 -5.135 -5.614 1.00 98.12 135 PRO A C 1
ATOM 1100 O O . PRO A 1 135 ? -5.411 -3.909 -5.682 1.00 98.12 135 PRO A O 1
ATOM 1103 N N . GLU A 1 136 ? -6.313 -5.971 -5.605 1.00 97.50 136 GLU A N 1
ATOM 1104 C CA . GLU A 1 136 ? -7.685 -5.493 -5.415 1.00 97.50 136 GLU A CA 1
ATOM 1105 C C . GLU A 1 136 ? -7.785 -4.657 -4.122 1.00 97.50 136 GLU A C 1
ATOM 1107 O O . GLU A 1 136 ? -7.027 -4.864 -3.163 1.00 97.50 136 GLU A O 1
ATOM 1112 N N . ARG A 1 137 ? -8.745 -3.730 -4.074 1.00 98.19 137 ARG A N 1
ATOM 1113 C CA . ARG A 1 137 ? -8.884 -2.740 -2.994 1.00 98.19 137 ARG A CA 1
ATOM 1114 C C . ARG A 1 137 ? -8.855 -3.365 -1.595 1.00 98.19 137 ARG A C 1
ATOM 1116 O O . ARG A 1 137 ? -8.107 -2.902 -0.735 1.00 98.19 137 ARG A O 1
ATOM 1123 N N . THR A 1 138 ? -9.616 -4.439 -1.374 1.00 98.44 138 THR A N 1
ATOM 1124 C CA . THR A 1 138 ? -9.667 -5.136 -0.078 1.00 98.44 138 THR A CA 1
ATOM 1125 C C . THR A 1 138 ? -8.312 -5.705 0.322 1.00 98.44 138 THR A C 1
ATOM 1127 O O . THR A 1 138 ? -7.885 -5.538 1.463 1.00 98.44 138 THR A O 1
ATOM 1130 N N . LEU A 1 139 ? -7.609 -6.363 -0.604 1.00 98.44 139 LEU A N 1
ATOM 1131 C CA . LEU A 1 139 ? -6.300 -6.945 -0.320 1.00 98.44 139 LEU A CA 1
ATOM 1132 C C . LEU A 1 139 ? -5.252 -5.862 -0.042 1.00 98.44 139 LEU A C 1
ATOM 1134 O O . LEU A 1 139 ? -4.453 -6.005 0.883 1.00 98.44 139 LEU A O 1
ATOM 1138 N N . LEU A 1 140 ? -5.286 -4.757 -0.790 1.00 98.56 140 LEU A N 1
ATOM 1139 C CA . LEU A 1 140 ? -4.417 -3.610 -0.539 1.00 98.56 140 LEU A CA 1
ATOM 1140 C C . LEU A 1 140 ? -4.673 -3.001 0.848 1.00 98.56 140 LEU A C 1
ATOM 1142 O O . LEU A 1 140 ? -3.720 -2.713 1.572 1.00 98.56 140 LEU A O 1
ATOM 1146 N N . MET A 1 141 ? -5.940 -2.878 1.253 1.00 98.31 141 MET A N 1
ATOM 1147 C CA . MET A 1 141 ? -6.305 -2.429 2.599 1.00 98.31 141 MET A CA 1
ATOM 1148 C C . MET A 1 141 ? -5.767 -3.378 3.678 1.00 98.31 141 MET A C 1
ATOM 1150 O O . MET A 1 141 ? -5.239 -2.915 4.683 1.00 98.31 141 MET A O 1
ATOM 1154 N N . ILE A 1 142 ? -5.820 -4.697 3.467 1.00 98.50 142 ILE A N 1
ATOM 1155 C CA . ILE A 1 142 ? -5.261 -5.677 4.413 1.00 98.50 142 ILE A CA 1
ATOM 1156 C C . ILE A 1 142 ? -3.732 -5.548 4.517 1.00 98.50 142 ILE A C 1
ATOM 1158 O O . ILE A 1 142 ? -3.191 -5.611 5.622 1.00 98.50 142 ILE A O 1
ATOM 1162 N N . PHE A 1 143 ? -3.021 -5.308 3.407 1.00 98.44 143 PHE A N 1
ATOM 1163 C CA . PHE A 1 143 ? -1.585 -5.006 3.466 1.00 98.44 143 PHE A CA 1
ATOM 1164 C C . PHE A 1 143 ? -1.299 -3.725 4.253 1.00 98.44 143 PHE A C 1
ATOM 1166 O O . PHE A 1 143 ? -0.329 -3.682 5.010 1.00 98.44 143 PHE A O 1
ATOM 1173 N N . LYS A 1 144 ? -2.155 -2.706 4.137 1.00 98.44 144 LYS A N 1
ATOM 1174 C CA . LYS A 1 144 ? -2.030 -1.473 4.922 1.00 98.44 144 LYS A CA 1
ATOM 1175 C C . LYS A 1 144 ? -2.339 -1.671 6.403 1.00 98.44 144 LYS A C 1
ATOM 1177 O O . LYS A 1 144 ? -1.611 -1.147 7.238 1.00 98.44 144 LYS A O 1
ATOM 1182 N N . LEU A 1 145 ? -3.320 -2.507 6.739 1.00 98.56 145 LEU A N 1
ATOM 1183 C CA . LEU A 1 145 ? -3.593 -2.909 8.121 1.00 98.56 145 LEU A CA 1
ATOM 1184 C C . LEU A 1 145 ? -2.404 -3.637 8.747 1.00 98.56 145 LEU A C 1
ATOM 1186 O O . LEU A 1 145 ? -2.038 -3.336 9.881 1.00 98.56 145 LEU A O 1
ATOM 1190 N N . LYS A 1 146 ? -1.754 -4.540 8.001 1.00 98.12 146 LYS A N 1
ATOM 1191 C CA . LYS A 1 146 ? -0.495 -5.148 8.446 1.00 98.12 146 LYS A CA 1
ATOM 1192 C C . LYS A 1 146 ? 0.579 -4.092 8.691 1.00 98.12 146 LYS A C 1
ATOM 1194 O O . LYS A 1 146 ? 1.209 -4.109 9.739 1.00 98.12 146 LYS A O 1
ATOM 1199 N N . ALA A 1 147 ? 0.791 -3.196 7.730 1.00 97.75 147 ALA A N 1
ATOM 1200 C CA . ALA A 1 147 ? 1.817 -2.165 7.825 1.00 97.75 147 ALA A CA 1
ATOM 1201 C C . ALA A 1 147 ? 1.605 -1.257 9.051 1.00 97.75 147 ALA A C 1
ATOM 1203 O O . ALA A 1 147 ? 2.566 -0.947 9.752 1.00 97.75 147 ALA A O 1
ATOM 1204 N N . ALA A 1 148 ? 0.354 -0.895 9.349 1.00 98.50 148 ALA A N 1
ATOM 1205 C CA . ALA A 1 148 ? -0.011 -0.143 10.545 1.00 98.50 148 ALA A CA 1
ATOM 1206 C C . ALA A 1 148 ? 0.189 -0.960 11.836 1.00 98.50 148 ALA A C 1
ATOM 1208 O O . ALA A 1 148 ? 0.768 -0.446 12.792 1.00 98.50 148 ALA A O 1
ATOM 1209 N N . TRP A 1 149 ? -0.222 -2.236 11.860 1.00 98.38 149 TRP A N 1
ATOM 1210 C CA . TRP A 1 149 ? 0.027 -3.136 12.994 1.00 98.38 149 TRP A CA 1
ATOM 1211 C C . TRP A 1 149 ? 1.517 -3.233 13.312 1.00 98.38 149 TRP A C 1
ATOM 1213 O O . TRP A 1 149 ? 1.923 -2.978 14.441 1.00 98.38 149 TRP A O 1
ATOM 1223 N N . ASP A 1 150 ? 2.331 -3.569 12.311 1.00 97.88 150 ASP A N 1
ATOM 1224 C CA . ASP A 1 150 ? 3.760 -3.810 12.486 1.00 97.88 150 ASP A CA 1
ATOM 1225 C C . ASP A 1 150 ? 4.469 -2.582 13.074 1.00 97.88 150 ASP A C 1
ATOM 1227 O O . ASP A 1 150 ? 5.279 -2.695 13.993 1.00 97.88 150 ASP A O 1
ATOM 1231 N N . ARG A 1 151 ? 4.130 -1.388 12.575 1.00 97.75 151 ARG A N 1
ATOM 1232 C CA . ARG A 1 151 ? 4.696 -0.127 13.070 1.00 97.75 151 ARG A CA 1
ATOM 1233 C C . ARG A 1 151 ? 4.231 0.204 14.472 1.00 97.75 151 ARG A C 1
ATOM 1235 O O . ARG A 1 151 ? 5.055 0.539 15.317 1.00 97.75 151 ARG A O 1
ATOM 1242 N N . SER A 1 152 ? 2.930 0.073 14.725 1.00 97.38 152 SER A N 1
ATOM 1243 C CA . SER A 1 152 ? 2.359 0.267 16.057 1.00 97.38 152 SER A CA 1
ATOM 1244 C C . SER A 1 152 ? 3.039 -0.656 17.070 1.00 97.38 152 SER A C 1
ATOM 1246 O O . SER A 1 152 ? 3.507 -0.191 1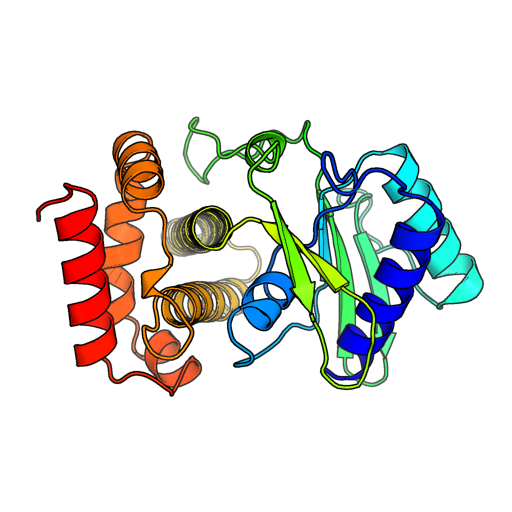8.106 1.00 97.38 152 SER A O 1
ATOM 1248 N N . PHE A 1 153 ? 3.219 -1.935 16.723 1.00 97.56 153 PHE A N 1
ATOM 1249 C CA . PHE A 1 153 ? 3.927 -2.901 17.553 1.00 97.56 153 PHE A CA 1
ATOM 1250 C C . PHE A 1 153 ? 5.368 -2.464 17.833 1.00 97.56 153 PHE A C 1
ATOM 1252 O O . PHE A 1 153 ? 5.779 -2.450 18.995 1.00 97.56 153 PHE A O 1
ATOM 1259 N N . ARG A 1 154 ? 6.138 -2.076 16.805 1.00 97.50 154 ARG A N 1
ATOM 1260 C CA . ARG A 1 154 ? 7.535 -1.657 16.998 1.00 97.50 154 ARG A CA 1
ATOM 1261 C C . ARG A 1 154 ? 7.667 -0.412 17.873 1.00 97.50 154 ARG A C 1
ATOM 1263 O O . ARG A 1 154 ? 8.557 -0.377 18.721 1.00 97.50 154 ARG A O 1
ATOM 1270 N N . ILE A 1 155 ? 6.766 0.560 17.717 1.00 96.81 155 ILE A N 1
ATOM 1271 C CA . ILE A 1 155 ? 6.708 1.772 18.551 1.00 96.81 155 ILE A CA 1
ATOM 1272 C C . ILE A 1 155 ? 6.357 1.410 19.999 1.00 96.81 155 ILE A C 1
ATOM 1274 O O . ILE A 1 155 ? 7.080 1.781 20.917 1.00 96.81 155 ILE A O 1
ATOM 1278 N N . GLN A 1 156 ? 5.278 0.652 20.215 1.00 96.44 156 GLN A N 1
ATOM 1279 C CA . GLN A 1 156 ? 4.795 0.290 21.555 1.00 96.44 156 GLN A CA 1
ATOM 1280 C C . GLN A 1 156 ? 5.789 -0.567 22.346 1.00 96.44 156 GLN A C 1
ATOM 1282 O O . GLN A 1 156 ? 5.810 -0.505 23.572 1.00 96.44 156 GLN A O 1
ATOM 1287 N N . ASN A 1 157 ? 6.595 -1.373 21.653 1.00 96.88 157 ASN A N 1
ATOM 1288 C CA . ASN A 1 157 ? 7.591 -2.250 22.265 1.00 96.88 157 ASN A CA 1
ATOM 1289 C C . ASN A 1 157 ? 9.011 -1.662 22.235 1.00 96.88 157 ASN A C 1
ATOM 1291 O O . ASN A 1 157 ? 9.954 -2.387 22.538 1.00 96.88 157 ASN A O 1
ATOM 1295 N N . GLU A 1 158 ? 9.178 -0.389 21.853 1.00 95.75 158 GLU A N 1
ATOM 1296 C CA . GLU A 1 158 ? 10.477 0.306 21.822 1.00 95.75 158 GLU A CA 1
ATOM 1297 C C . GLU A 1 158 ? 11.547 -0.440 20.990 1.00 95.75 158 GLU A C 1
ATOM 1299 O O . GLU A 1 158 ? 12.727 -0.480 21.332 1.00 95.75 158 GLU A O 1
ATOM 1304 N N . THR A 1 159 ? 11.128 -1.058 19.880 1.00 94.88 159 THR A N 1
ATOM 1305 C CA . THR A 1 159 ? 12.012 -1.800 18.951 1.00 94.88 159 THR A CA 1
ATOM 1306 C C . THR A 1 159 ? 12.252 -1.064 17.631 1.00 94.88 159 THR A C 1
ATOM 1308 O O . THR A 1 159 ? 12.953 -1.573 16.759 1.00 94.88 159 THR A O 1
ATOM 1311 N N . ALA A 1 160 ? 11.687 0.134 17.474 1.00 91.25 160 ALA A N 1
ATOM 1312 C CA . ALA A 1 160 ? 11.941 1.005 16.335 1.00 91.25 160 ALA A CA 1
ATOM 1313 C C . ALA A 1 160 ? 13.370 1.578 16.384 1.00 91.25 160 ALA A C 1
ATOM 1315 O O . ALA A 1 160 ? 13.774 2.150 17.393 1.00 91.25 160 ALA A O 1
ATOM 1316 N N . GLU A 1 161 ? 14.118 1.475 15.280 1.00 88.94 161 GLU A N 1
ATOM 1317 C CA . GLU A 1 161 ? 15.425 2.144 15.151 1.00 88.94 161 GLU A CA 1
ATOM 1318 C C . GLU A 1 161 ? 15.280 3.671 15.058 1.00 88.94 161 GLU A C 1
ATOM 1320 O O . GLU A 1 161 ? 16.100 4.413 15.596 1.00 88.94 161 GLU A O 1
ATOM 1325 N N . ASP A 1 162 ? 14.216 4.127 14.392 1.00 92.44 162 ASP A N 1
ATOM 1326 C CA . ASP A 1 162 ? 13.829 5.530 14.255 1.00 92.44 162 ASP A CA 1
ATOM 1327 C C . ASP A 1 162 ? 12.330 5.664 14.568 1.00 92.44 162 ASP A C 1
ATOM 1329 O O . ASP A 1 162 ? 11.459 5.401 13.735 1.00 92.44 162 ASP A O 1
ATOM 1333 N N . GLU A 1 163 ? 12.026 6.016 15.817 1.00 94.31 163 GLU A N 1
ATOM 1334 C CA . GLU A 1 163 ? 10.653 6.103 16.318 1.00 94.31 163 GLU A CA 1
ATOM 1335 C C . GLU A 1 163 ? 9.849 7.226 15.643 1.00 94.31 163 GLU A C 1
ATOM 1337 O O . GLU A 1 163 ? 8.652 7.068 15.402 1.00 94.31 163 GLU A O 1
ATOM 1342 N N . GLU A 1 164 ? 10.482 8.358 15.319 1.00 95.62 164 GLU A N 1
ATOM 1343 C CA . GLU A 1 164 ? 9.811 9.485 14.659 1.00 95.62 164 GLU A CA 1
ATOM 1344 C C . GLU A 1 164 ? 9.419 9.111 13.228 1.00 95.62 164 GLU A C 1
ATOM 1346 O O . GLU A 1 164 ? 8.279 9.339 12.804 1.00 95.62 164 GLU A O 1
ATOM 1351 N N . TRP A 1 165 ? 10.328 8.451 12.507 1.00 92.88 165 TRP A N 1
ATOM 1352 C CA . TRP A 1 165 ? 10.042 7.914 11.185 1.00 92.88 165 TRP A CA 1
ATOM 1353 C C . TRP A 1 165 ? 8.933 6.854 11.220 1.00 92.88 165 TRP A C 1
ATOM 1355 O O . TRP A 1 165 ? 8.015 6.908 10.396 1.00 92.88 165 TRP A O 1
ATOM 1365 N N . GLU A 1 166 ? 8.959 5.930 12.187 1.00 95.50 166 GLU A N 1
ATOM 1366 C CA . GLU A 1 166 ? 7.907 4.914 12.327 1.00 95.50 166 GLU A CA 1
ATOM 1367 C C . GLU A 1 166 ? 6.544 5.534 12.649 1.00 95.50 166 GLU A C 1
ATOM 1369 O O . GLU A 1 166 ? 5.540 5.131 12.059 1.00 95.50 166 GLU A O 1
ATOM 1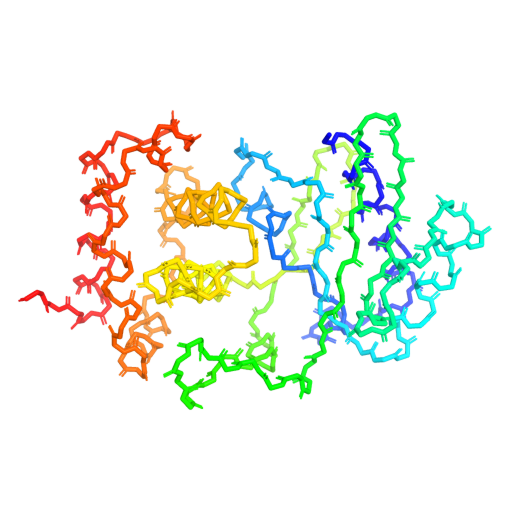374 N N . LYS A 1 167 ? 6.488 6.555 13.515 1.00 96.88 167 LYS A N 1
ATOM 1375 C 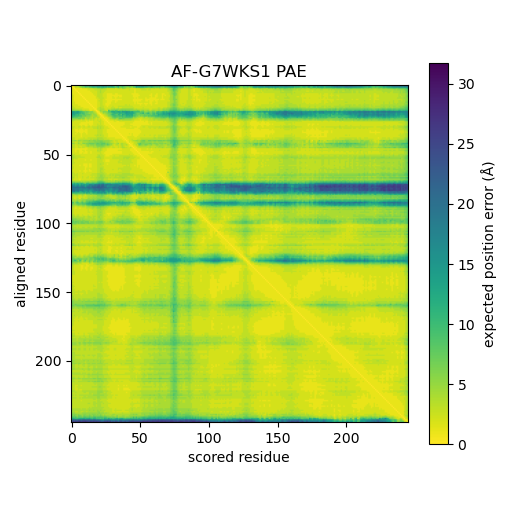CA . LYS A 1 167 ? 5.252 7.306 13.799 1.00 96.88 167 LYS A CA 1
ATOM 1376 C C . LYS A 1 167 ? 4.718 8.006 12.554 1.00 96.88 167 LYS A C 1
ATOM 1378 O O . LYS A 1 167 ? 3.529 7.900 12.259 1.00 96.88 167 LYS A O 1
ATOM 1383 N N . SER A 1 168 ? 5.588 8.667 11.789 1.00 95.75 168 SER A N 1
ATOM 1384 C CA . SER A 1 168 ? 5.206 9.318 10.531 1.00 95.75 168 SER A CA 1
ATOM 1385 C C . SER A 1 168 ? 4.652 8.312 9.515 1.00 95.75 168 SER A C 1
ATOM 1387 O O . SER A 1 168 ? 3.611 8.550 8.895 1.00 95.75 168 SER A O 1
ATOM 1389 N N . LYS A 1 169 ? 5.295 7.147 9.370 1.00 95.62 169 LYS A N 1
ATOM 1390 C CA . LYS A 1 169 ? 4.816 6.084 8.480 1.00 95.62 169 LYS A CA 1
ATOM 1391 C C . LYS A 1 169 ? 3.527 5.427 8.987 1.00 95.62 169 LYS A C 1
ATOM 1393 O O . LYS A 1 169 ? 2.666 5.142 8.163 1.00 95.62 169 LYS A O 1
ATOM 1398 N N . LEU A 1 170 ? 3.357 5.236 10.299 1.00 98.06 170 LEU A N 1
ATOM 1399 C CA . LEU A 1 170 ? 2.110 4.741 10.896 1.00 98.06 170 LEU A CA 1
ATOM 1400 C C . LEU A 1 170 ? 0.938 5.686 10.603 1.00 98.06 170 LEU A C 1
ATOM 1402 O O . LEU A 1 170 ? -0.103 5.230 10.132 1.00 98.06 170 LEU A O 1
ATOM 1406 N N . CYS A 1 171 ? 1.131 6.990 10.824 1.00 98.19 171 CYS A N 1
ATOM 1407 C CA . CYS A 1 171 ? 0.160 8.030 10.484 1.00 98.19 171 CYS A CA 1
ATOM 1408 C C . CYS A 1 171 ? -0.232 7.939 8.998 1.00 98.19 171 CYS A C 1
ATOM 1410 O O . CYS A 1 171 ? -1.415 7.844 8.665 1.00 98.19 171 CYS A O 1
ATOM 1412 N N . LYS A 1 172 ? 0.760 7.825 8.101 1.00 97.69 172 LYS A N 1
ATOM 1413 C CA . LYS A 1 172 ? 0.516 7.636 6.664 1.00 97.69 172 LYS A CA 1
ATOM 1414 C C . LYS A 1 172 ? -0.245 6.345 6.344 1.00 97.69 172 LYS A C 1
ATOM 1416 O O . LYS A 1 172 ? -1.150 6.381 5.518 1.00 97.69 172 LYS A O 1
ATOM 1421 N N . ASP A 1 173 ? 0.103 5.208 6.944 1.00 98.50 173 ASP A N 1
ATOM 1422 C CA . ASP A 1 173 ? -0.587 3.942 6.669 1.00 98.50 173 ASP A CA 1
ATOM 1423 C C . ASP A 1 173 ? -2.044 3.972 7.141 1.00 98.50 173 ASP A C 1
ATOM 1425 O O . ASP A 1 173 ? -2.919 3.459 6.444 1.00 98.50 173 ASP A O 1
ATOM 1429 N N . ARG A 1 174 ? -2.325 4.620 8.278 1.00 98.69 174 ARG A N 1
ATOM 1430 C CA . ARG A 1 174 ? -3.696 4.862 8.742 1.00 98.69 174 ARG A CA 1
ATOM 1431 C C . ARG A 1 174 ? -4.448 5.797 7.792 1.00 98.69 174 ARG A C 1
ATOM 1433 O O . ARG A 1 174 ? -5.566 5.466 7.408 1.00 98.69 174 ARG A O 1
ATOM 1440 N N . ALA A 1 175 ? -3.827 6.880 7.325 1.00 98.62 175 ALA A N 1
ATOM 1441 C CA . ALA A 1 175 ? -4.415 7.767 6.318 1.00 98.62 175 ALA A CA 1
ATOM 1442 C C . ALA A 1 175 ? -4.670 7.053 4.973 1.00 98.62 175 ALA A C 1
ATOM 1444 O O . ALA A 1 175 ? -5.713 7.247 4.353 1.00 98.62 175 ALA A O 1
ATOM 1445 N N . ASP A 1 176 ? -3.775 6.155 4.551 1.00 98.69 176 ASP A N 1
ATOM 1446 C CA . ASP A 1 176 ? -3.970 5.296 3.378 1.00 98.69 176 ASP A CA 1
ATOM 1447 C C . ASP A 1 176 ? -5.158 4.332 3.563 1.00 98.69 176 ASP A C 1
ATOM 1449 O O . ASP A 1 176 ? -5.899 4.090 2.611 1.00 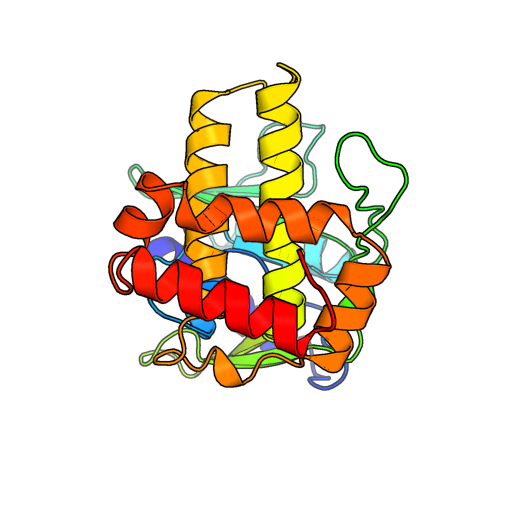98.69 176 ASP A O 1
ATOM 1453 N N . ILE A 1 177 ? -5.378 3.793 4.771 1.00 98.75 177 ILE A N 1
ATOM 1454 C CA . ILE A 1 177 ? -6.573 2.983 5.074 1.00 98.75 177 ILE A CA 1
ATOM 1455 C C . ILE A 1 177 ? -7.833 3.841 4.954 1.00 98.75 177 ILE A C 1
ATOM 1457 O O . ILE A 1 177 ? -8.776 3.407 4.293 1.00 98.75 177 ILE A O 1
ATOM 1461 N N . ILE A 1 178 ? -7.836 5.058 5.518 1.00 98.75 178 ILE A N 1
ATOM 1462 C CA . ILE A 1 178 ? -8.955 6.007 5.376 1.00 98.75 178 ILE A CA 1
ATOM 1463 C C . ILE A 1 178 ? -9.243 6.257 3.888 1.00 98.75 178 ILE A C 1
ATOM 1465 O O . ILE A 1 178 ? -10.378 6.109 3.437 1.00 98.75 178 ILE A O 1
ATOM 1469 N N . ALA A 1 179 ? -8.206 6.527 3.093 1.00 98.50 179 ALA A N 1
ATOM 1470 C CA . ALA A 1 179 ? -8.331 6.771 1.660 1.00 98.50 179 ALA A CA 1
ATOM 1471 C C . ALA A 1 179 ? -8.930 5.587 0.877 1.00 98.50 179 ALA A C 1
ATOM 1473 O O . ALA A 1 179 ? -9.584 5.801 -0.147 1.00 98.50 179 ALA A O 1
ATOM 1474 N N . LEU A 1 180 ? -8.697 4.347 1.320 1.00 98.50 180 LEU A N 1
ATOM 1475 C CA . LEU A 1 180 ? -9.239 3.142 0.684 1.00 98.50 180 LEU A CA 1
ATOM 1476 C C . LEU A 1 180 ? -10.703 2.879 1.054 1.00 98.50 180 LEU A C 1
ATOM 1478 O O . LEU A 1 180 ? -11.421 2.312 0.225 1.00 98.50 180 LEU A O 1
ATOM 1482 N N . ILE A 1 181 ? -11.131 3.280 2.257 1.00 98.25 181 ILE A N 1
ATOM 1483 C CA . ILE A 1 181 ? -12.510 3.112 2.746 1.00 98.25 181 ILE A CA 1
ATOM 1484 C C . ILE A 1 181 ? -13.417 4.308 2.433 1.00 98.25 181 ILE A C 1
ATOM 1486 O O . ILE A 1 181 ? -14.631 4.177 2.586 1.00 98.25 181 ILE A O 1
ATOM 1490 N N . ASP A 1 182 ? -12.862 5.435 1.981 1.00 98.31 182 ASP A N 1
ATOM 1491 C CA . ASP A 1 182 ? -13.629 6.624 1.603 1.00 98.31 182 ASP A CA 1
ATOM 1492 C C . ASP A 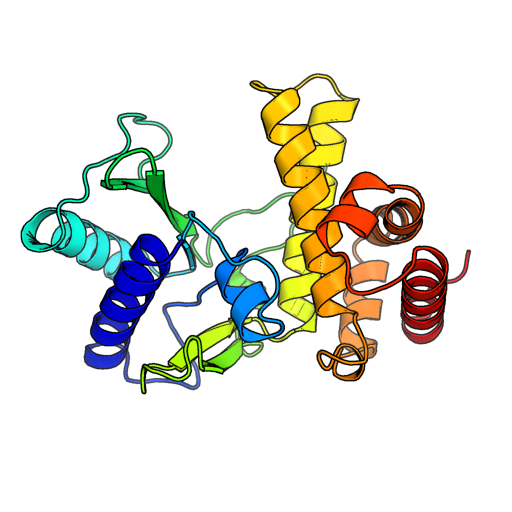1 182 ? -14.692 6.281 0.535 1.00 98.31 182 ASP A C 1
ATOM 1494 O O . ASP A 1 182 ? -14.336 5.897 -0.591 1.00 98.31 182 ASP A O 1
ATOM 1498 N N . PRO A 1 183 ? -15.997 6.415 0.848 1.00 96.94 183 PRO A N 1
ATOM 1499 C CA . PRO A 1 183 ? -17.080 6.125 -0.087 1.00 96.94 183 PRO A CA 1
ATOM 1500 C C . PRO A 1 183 ? -17.010 6.925 -1.393 1.00 96.94 183 PRO A C 1
ATOM 1502 O O . PRO A 1 183 ? -17.304 6.357 -2.449 1.00 96.94 183 PRO A O 1
ATOM 1505 N N . ASP A 1 184 ? -16.576 8.186 -1.343 1.00 97.19 184 ASP A N 1
ATOM 1506 C CA . ASP A 1 184 ? -16.480 9.078 -2.505 1.00 97.19 184 ASP A CA 1
ATOM 1507 C C . ASP A 1 184 ? -15.286 8.723 -3.406 1.00 97.19 184 ASP A C 1
ATOM 1509 O O . ASP A 1 184 ? -15.252 9.076 -4.587 1.00 97.19 184 ASP A O 1
ATOM 1513 N N . ALA A 1 185 ? -14.336 7.942 -2.883 1.00 95.88 185 ALA A N 1
ATOM 1514 C CA . ALA A 1 185 ? -13.236 7.345 -3.635 1.00 95.88 185 ALA A CA 1
ATOM 1515 C C . ALA A 1 185 ? -13.460 5.854 -3.959 1.00 95.88 185 ALA A C 1
ATOM 1517 O O . ALA A 1 185 ? -12.517 5.128 -4.295 1.00 95.88 185 ALA A O 1
ATOM 1518 N N . GLY A 1 186 ? -14.702 5.366 -3.862 1.00 95.00 186 GLY A N 1
ATOM 1519 C CA . GLY A 1 186 ? -15.082 3.989 -4.189 1.00 95.00 186 GLY A CA 1
ATOM 1520 C C . GLY A 1 186 ? -14.861 2.979 -3.060 1.00 95.00 186 GLY A C 1
ATOM 1521 O O . GLY A 1 186 ? -14.844 1.779 -3.310 1.00 95.00 186 GLY A O 1
ATOM 1522 N N . GLY A 1 187 ? -14.704 3.414 -1.807 1.00 95.06 187 GLY A N 1
ATOM 1523 C CA . GLY A 1 187 ? -14.531 2.527 -0.647 1.00 95.06 187 GLY A CA 1
ATOM 1524 C C . GLY A 1 187 ? -15.691 1.553 -0.408 1.00 95.06 187 GLY A C 1
ATOM 1525 O O . GLY A 1 187 ? -15.552 0.567 0.309 1.00 95.06 187 GLY A O 1
ATOM 1526 N N . THR A 1 188 ? -16.824 1.762 -1.081 1.00 93.31 188 THR A N 1
ATOM 1527 C CA . THR A 1 188 ? -17.948 0.814 -1.120 1.00 93.31 188 THR A CA 1
ATOM 1528 C C . THR A 1 188 ? -17.676 -0.445 -1.958 1.00 93.31 188 THR A C 1
ATOM 1530 O O . THR A 1 188 ? -18.446 -1.398 -1.868 1.00 93.31 188 THR A O 1
ATOM 1533 N N . GLU A 1 189 ? -16.582 -0.483 -2.726 1.00 94.62 189 GLU A N 1
ATOM 1534 C CA . GLU A 1 189 ? -16.148 -1.623 -3.554 1.00 94.62 189 GLU A CA 1
ATOM 1535 C C . GLU A 1 189 ? -15.385 -2.699 -2.760 1.00 94.62 189 GLU A C 1
ATOM 1537 O O . GLU A 1 189 ? -14.947 -3.697 -3.329 1.00 94.62 189 GLU A O 1
ATOM 1542 N N . ILE A 1 190 ? -15.190 -2.511 -1.451 1.00 96.81 190 ILE A N 1
ATOM 1543 C CA . ILE A 1 190 ? -14.526 -3.500 -0.598 1.00 96.81 190 ILE A CA 1
ATOM 1544 C C . ILE A 1 190 ? -15.344 -4.800 -0.574 1.00 96.81 190 ILE A C 1
ATOM 1546 O O . ILE A 1 190 ? -16.501 -4.823 -0.157 1.00 96.81 190 ILE A O 1
ATOM 1550 N N . ASP A 1 191 ? -14.707 -5.907 -0.960 1.00 97.56 191 ASP A N 1
ATOM 1551 C CA . ASP A 1 191 ? -15.186 -7.272 -0.723 1.00 97.56 191 ASP A CA 1
ATOM 1552 C C . ASP A 1 191 ? -15.292 -7.544 0.788 1.00 97.56 191 ASP A C 1
ATOM 1554 O O . ASP A 1 191 ? -14.328 -7.931 1.457 1.00 97.56 191 ASP A O 1
ATOM 1558 N N . ILE A 1 192 ? -16.492 -7.318 1.322 1.00 97.19 192 ILE A N 1
ATOM 1559 C CA . ILE A 1 192 ? -16.833 -7.493 2.736 1.00 97.19 192 ILE A CA 1
ATOM 1560 C C . ILE A 1 192 ? -16.646 -8.941 3.194 1.00 97.19 192 ILE A C 1
ATOM 1562 O O . ILE A 1 192 ? -16.207 -9.170 4.322 1.00 97.19 192 ILE A O 1
ATOM 1566 N N . GLN A 1 193 ? -16.970 -9.923 2.345 1.00 96.50 193 GLN A N 1
ATOM 1567 C CA . GLN A 1 193 ? -16.855 -11.329 2.723 1.00 96.50 193 GLN A CA 1
ATOM 1568 C C . GLN A 1 193 ? -15.383 -11.687 2.926 1.00 96.50 193 GLN A C 1
ATOM 1570 O O . GLN A 1 193 ? -15.017 -12.243 3.965 1.00 96.50 193 GLN A O 1
ATOM 1575 N N . TYR A 1 194 ? -14.537 -11.329 1.959 1.00 97.12 194 TYR A N 1
ATOM 1576 C CA . TYR A 1 194 ? -13.109 -11.589 2.057 1.00 97.12 194 TYR A CA 1
ATOM 1577 C C . TYR A 1 194 ? -12.464 -10.819 3.211 1.00 97.12 194 TYR A C 1
ATOM 1579 O O . TYR A 1 194 ? -11.655 -11.386 3.948 1.00 97.12 194 TYR A O 1
ATOM 1587 N N . LEU A 1 195 ? -12.860 -9.562 3.431 1.00 97.50 195 LEU A N 1
ATOM 1588 C CA . LEU A 1 195 ? -12.408 -8.799 4.590 1.00 97.50 195 LEU A CA 1
ATOM 1589 C C . LEU A 1 195 ? -12.754 -9.516 5.903 1.00 97.50 195 LEU A C 1
ATOM 1591 O O . LEU A 1 195 ? -11.865 -9.743 6.721 1.00 97.50 195 LEU A O 1
ATOM 1595 N N . GLY A 1 196 ? -14.012 -9.925 6.090 1.00 97.31 196 GLY A N 1
ATOM 1596 C CA . GLY A 1 196 ? -14.457 -10.615 7.304 1.00 97.31 196 GLY A CA 1
ATOM 1597 C C . GLY A 1 196 ? -13.779 -11.972 7.519 1.00 97.31 196 GLY A C 1
ATOM 1598 O O . GLY A 1 196 ? -13.524 -12.374 8.650 1.00 97.31 196 GLY A O 1
ATOM 1599 N N . GLU A 1 197 ? -13.433 -12.702 6.456 1.00 96.50 197 GLU A N 1
ATOM 1600 C CA . GLU A 1 197 ? -12.575 -13.894 6.562 1.00 96.50 197 GLU A CA 1
ATOM 1601 C C . GLU A 1 197 ? -11.181 -13.546 7.105 1.00 96.50 197 GLU A C 1
ATOM 1603 O O . GLU A 1 197 ? -10.667 -14.236 7.987 1.00 96.50 197 GLU A O 1
ATOM 1608 N N . ARG A 1 198 ? -10.578 -12.458 6.616 1.00 96.25 198 ARG A N 1
ATOM 1609 C CA . ARG A 1 198 ? -9.216 -12.046 6.985 1.00 96.25 198 ARG A CA 1
ATOM 1610 C C . ARG A 1 198 ? -9.136 -11.471 8.392 1.00 96.25 198 ARG A C 1
ATOM 1612 O O . ARG A 1 198 ? -8.173 -11.787 9.091 1.00 96.25 198 ARG A O 1
ATOM 1619 N N . LEU A 1 199 ? -10.144 -10.706 8.812 1.00 96.62 199 LEU A N 1
ATOM 1620 C CA . LEU A 1 199 ? -10.268 -10.187 10.176 1.00 96.62 199 LEU A CA 1
ATOM 1621 C C . LEU A 1 199 ? -10.488 -11.320 11.185 1.00 96.62 199 LEU A C 1
ATOM 1623 O O . LEU A 1 199 ? -9.777 -11.375 12.179 1.00 96.62 199 LEU A O 1
ATOM 1627 N N . ARG A 1 200 ? -11.342 -12.310 10.892 1.00 95.25 200 ARG A N 1
ATOM 1628 C CA . ARG A 1 200 ? -11.498 -13.487 11.770 1.00 95.25 200 ARG A CA 1
ATOM 1629 C C . ARG A 1 200 ? -10.220 -14.308 11.918 1.00 95.25 200 ARG A C 1
ATOM 1631 O O . ARG A 1 200 ? -9.963 -14.851 12.987 1.00 95.25 200 ARG A O 1
ATOM 1638 N N . MET A 1 201 ? -9.428 -14.423 10.850 1.00 94.44 201 MET A N 1
ATOM 1639 C CA . MET A 1 201 ? -8.119 -15.083 10.911 1.00 94.44 201 MET A CA 1
ATOM 1640 C C . MET A 1 201 ? -7.075 -14.262 11.677 1.00 94.44 201 MET A C 1
ATOM 1642 O O . MET A 1 201 ? -6.137 -14.843 12.210 1.00 94.44 201 MET A O 1
ATOM 1646 N N . ASN A 1 202 ? -7.229 -12.937 11.725 1.00 95.88 202 ASN A N 1
ATOM 1647 C CA . ASN A 1 202 ? -6.287 -12.009 12.348 1.00 95.88 202 ASN A CA 1
ATOM 1648 C C . ASN A 1 202 ? -7.044 -10.965 13.195 1.00 95.88 202 ASN A C 1
ATOM 1650 O O . ASN A 1 202 ? -7.074 -9.790 12.819 1.00 95.88 202 ASN A O 1
ATOM 1654 N N . PRO A 1 203 ? -7.667 -11.357 14.329 1.00 94.94 203 PRO A N 1
ATOM 1655 C CA . PRO A 1 203 ? -8.605 -10.488 15.053 1.00 94.94 203 PRO A CA 1
ATOM 1656 C C . PRO A 1 203 ? -8.002 -9.166 15.535 1.00 94.94 203 PRO A C 1
ATOM 1658 O O . PRO A 1 203 ? -8.695 -8.164 15.640 1.00 94.94 203 PRO A O 1
ATOM 1661 N N . PHE A 1 204 ? -6.691 -9.130 15.761 1.00 95.69 204 PHE A N 1
ATOM 1662 C CA . PHE A 1 204 ? -5.953 -7.925 16.144 1.00 95.69 204 PHE A CA 1
ATOM 1663 C C . PHE A 1 204 ? -5.982 -6.815 15.080 1.00 95.69 204 PHE A C 1
ATOM 1665 O O . PHE A 1 204 ? -5.814 -5.645 15.404 1.00 95.69 204 PHE A O 1
ATOM 1672 N N . LEU A 1 205 ? -6.251 -7.134 13.809 1.00 97.31 205 LEU A N 1
ATOM 1673 C CA . LEU A 1 205 ? -6.438 -6.110 12.775 1.00 97.31 205 LEU A CA 1
ATOM 1674 C C . LEU A 1 205 ? -7.749 -5.329 12.956 1.00 97.31 205 LEU A C 1
ATOM 1676 O O . LEU A 1 205 ? -7.861 -4.208 12.463 1.00 97.31 205 LEU A O 1
ATOM 1680 N N . VAL A 1 206 ? -8.723 -5.885 13.686 1.00 97.25 206 VAL A N 1
ATOM 1681 C CA . VAL A 1 206 ? -9.939 -5.163 14.089 1.00 97.25 206 VAL A CA 1
ATOM 1682 C C . VAL A 1 206 ? -9.590 -4.038 15.064 1.00 97.25 206 VAL A C 1
ATOM 1684 O O . VAL A 1 206 ? -10.160 -2.954 14.972 1.00 97.25 206 VAL A O 1
ATOM 1687 N N . GLU A 1 207 ? -8.624 -4.258 15.959 1.00 95.25 207 GLU A N 1
ATOM 1688 C CA . GLU A 1 207 ? -8.148 -3.233 16.898 1.00 95.25 207 GLU A CA 1
ATOM 1689 C C . GLU A 1 207 ? -7.496 -2.071 16.147 1.00 95.25 207 GLU A C 1
ATOM 1691 O O . GLU A 1 207 ? -7.847 -0.919 16.391 1.00 95.25 207 GLU A O 1
ATOM 1696 N N . VAL A 1 208 ? -6.657 -2.368 15.146 1.00 97.38 208 VAL A N 1
ATOM 1697 C CA . VAL A 1 208 ? -6.057 -1.342 14.275 1.00 97.38 208 VAL A CA 1
ATOM 1698 C C . VAL A 1 208 ? -7.135 -0.469 13.632 1.00 97.38 208 VAL A C 1
ATOM 1700 O O . VAL A 1 208 ? -7.008 0.752 13.634 1.00 97.38 208 VAL A O 1
ATOM 1703 N N . LEU A 1 209 ? -8.216 -1.069 13.119 1.00 97.88 209 LEU A N 1
ATOM 1704 C CA . LEU A 1 209 ? -9.343 -0.319 12.554 1.00 97.88 209 LEU A CA 1
ATOM 1705 C C . LEU A 1 209 ? -10.022 0.571 13.605 1.00 97.88 209 LEU A C 1
ATOM 1707 O O . LEU A 1 209 ? -10.287 1.738 13.333 1.00 97.88 209 LEU A O 1
ATOM 1711 N N . TRP A 1 210 ? -10.268 0.061 14.813 1.00 97.06 210 TRP A N 1
ATOM 1712 C CA . TRP A 1 210 ? -10.891 0.844 15.886 1.00 97.06 210 TRP A CA 1
ATOM 1713 C C . TRP A 1 210 ? -10.047 2.022 16.378 1.00 97.06 210 TRP A C 1
ATOM 1715 O O . TRP A 1 210 ? -10.609 2.995 16.881 1.00 97.06 210 TRP A O 1
ATOM 1725 N N . GLU A 1 211 ? -8.725 1.947 16.251 1.00 96.62 211 GLU A N 1
ATOM 1726 C CA . GLU A 1 211 ? -7.815 3.018 16.662 1.00 96.62 211 GLU A CA 1
ATOM 1727 C C . GLU A 1 211 ? -7.791 4.194 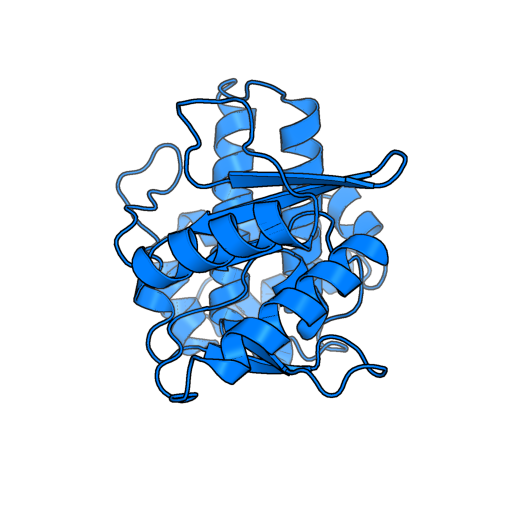15.679 1.00 96.62 211 GLU A C 1
ATOM 1729 O O . GLU A 1 211 ? -7.614 5.333 16.112 1.00 96.62 211 GLU A O 1
ATOM 1734 N N . ILE A 1 212 ? -7.998 3.949 14.378 1.00 98.00 212 ILE A N 1
ATOM 1735 C CA . ILE A 1 212 ? -7.840 4.961 13.315 1.00 98.00 212 ILE A CA 1
ATOM 1736 C C . ILE A 1 212 ? -8.633 6.252 13.577 1.00 98.00 212 ILE A C 1
ATOM 1738 O O . ILE A 1 212 ? -8.029 7.316 13.480 1.00 98.00 212 ILE A O 1
ATOM 1742 N N . PRO A 1 213 ? -9.927 6.234 13.963 1.00 97.75 213 PRO A N 1
ATOM 1743 C CA . PRO A 1 213 ? -10.668 7.474 14.201 1.00 97.75 213 PRO A CA 1
ATOM 1744 C C . PRO A 1 213 ? -10.127 8.312 15.366 1.00 97.75 213 PRO A C 1
ATOM 1746 O O . PRO A 1 213 ? -10.490 9.476 15.503 1.00 97.75 213 PRO A O 1
ATOM 1749 N N . SER A 1 214 ? -9.316 7.722 16.248 1.00 97.19 214 SER A N 1
ATOM 1750 C CA . SER A 1 214 ? -8.692 8.428 17.374 1.00 97.19 214 SER A CA 1
ATOM 1751 C C . SER A 1 214 ? -7.316 9.001 17.016 1.00 97.19 214 SER A C 1
ATOM 1753 O O . SER A 1 214 ? -6.772 9.791 17.785 1.00 97.19 214 SER A O 1
ATOM 1755 N N . ASP A 1 215 ? -6.760 8.623 15.863 1.00 97.38 215 ASP A N 1
ATOM 1756 C CA . ASP A 1 215 ? -5.530 9.177 15.306 1.00 97.38 215 ASP A CA 1
ATOM 1757 C C . ASP A 1 215 ? -5.860 10.422 14.473 1.00 97.38 215 ASP A C 1
ATOM 1759 O O . ASP A 1 215 ? -6.076 10.355 13.262 1.00 97.38 215 ASP A O 1
ATOM 1763 N N . ILE A 1 216 ? -5.954 11.565 15.158 1.00 97.75 216 ILE A N 1
ATOM 1764 C CA . ILE A 1 216 ? -6.317 12.841 14.530 1.00 97.75 216 ILE A CA 1
ATOM 1765 C C . ILE A 1 216 ? -5.302 13.237 13.457 1.00 97.75 216 ILE A C 1
ATOM 1767 O O . ILE A 1 216 ? -5.707 13.723 12.409 1.00 97.75 216 ILE A O 1
ATOM 1771 N N . ASP A 1 217 ? -4.014 12.948 13.658 1.00 98.06 217 ASP A N 1
ATOM 1772 C CA . ASP A 1 217 ? -2.982 13.264 12.671 1.00 98.06 217 ASP A CA 1
ATOM 1773 C C . ASP A 1 217 ? -3.215 12.495 11.362 1.00 98.06 217 ASP A C 1
ATOM 1775 O O . ASP A 1 217 ? -3.053 13.058 10.283 1.00 98.06 217 ASP A O 1
ATOM 1779 N N . ALA A 1 218 ? -3.636 11.226 11.427 1.00 98.12 218 ALA A N 1
ATOM 1780 C CA . ALA A 1 218 ? -3.965 10.441 10.234 1.00 98.12 218 ALA A CA 1
ATOM 1781 C C . ALA A 1 218 ? -5.238 10.940 9.524 1.00 98.12 218 ALA A C 1
ATOM 1783 O O . ALA A 1 218 ? -5.283 10.980 8.290 1.00 98.12 218 ALA A O 1
ATOM 1784 N N . VAL A 1 219 ? -6.263 11.331 10.291 1.00 98.38 219 VAL A N 1
ATOM 1785 C CA . VAL A 1 219 ? -7.500 11.927 9.755 1.00 98.38 219 VAL A CA 1
ATOM 1786 C C . VAL A 1 219 ? -7.191 13.251 9.054 1.00 98.38 219 VAL A C 1
ATOM 1788 O O . VAL A 1 219 ? -7.547 13.421 7.887 1.00 98.38 219 VAL A O 1
ATOM 1791 N N . ASP A 1 220 ? -6.464 14.145 9.725 1.00 98.06 220 ASP A N 1
ATOM 1792 C CA . ASP A 1 220 ? -6.065 15.452 9.203 1.00 98.06 220 ASP A CA 1
ATOM 1793 C C . ASP A 1 220 ? -5.122 15.314 8.004 1.00 98.06 220 ASP A C 1
ATOM 1795 O O . ASP A 1 220 ? -5.235 16.063 7.032 1.00 98.06 220 ASP A O 1
ATOM 1799 N N . MET A 1 221 ? -4.216 14.328 8.036 1.00 97.94 221 MET A N 1
ATOM 1800 C CA . MET A 1 221 ? -3.336 14.025 6.912 1.00 97.94 221 MET A CA 1
ATOM 1801 C C . MET A 1 221 ? -4.155 13.653 5.675 1.00 97.94 221 MET A C 1
ATOM 1803 O O . MET A 1 221 ? -3.886 14.200 4.604 1.00 97.94 221 MET A O 1
ATOM 1807 N N . TYR A 1 222 ? -5.149 12.763 5.802 1.00 98.25 222 TYR A N 1
ATOM 1808 C CA . TYR A 1 222 ? -6.035 12.423 4.687 1.00 98.25 222 TYR A CA 1
ATOM 1809 C C . TYR A 1 222 ? -6.855 13.632 4.213 1.00 98.25 222 TYR A C 1
ATOM 1811 O O . TYR A 1 222 ? -6.918 13.918 3.014 1.00 98.25 222 TYR A O 1
ATOM 1819 N N . GLY A 1 223 ? -7.474 14.344 5.155 1.00 97.69 223 GLY A N 1
ATOM 1820 C CA . GLY A 1 223 ? -8.064 15.667 4.951 1.00 97.69 223 GLY A CA 1
ATOM 1821 C C . GLY A 1 223 ? -9.298 15.732 4.042 1.00 97.69 223 GLY A C 1
ATOM 1822 O O . GLY A 1 223 ? -9.713 16.832 3.681 1.00 97.69 223 GLY A O 1
ATOM 1823 N N . ARG A 1 224 ? -9.882 14.595 3.633 1.00 98.12 224 ARG A N 1
ATOM 1824 C CA . ARG A 1 224 ? -11.120 14.549 2.817 1.00 98.12 224 ARG A CA 1
ATOM 1825 C C . ARG A 1 224 ? -12.321 13.934 3.529 1.00 98.12 224 ARG A C 1
ATOM 1827 O O . ARG A 1 224 ? -13.409 13.949 2.970 1.00 98.12 224 ARG A O 1
ATOM 1834 N N . MET A 1 225 ? -12.117 13.407 4.731 1.00 98.06 225 MET A N 1
ATOM 1835 C CA . MET A 1 225 ? -13.172 12.908 5.605 1.00 98.06 225 MET A CA 1
ATOM 1836 C C . MET A 1 225 ? -12.958 13.486 6.996 1.00 98.06 225 MET A C 1
ATOM 1838 O O . MET A 1 225 ? -11.839 13.476 7.508 1.00 98.06 225 MET A O 1
ATOM 1842 N N . GLU A 1 226 ? -14.035 13.944 7.614 1.00 97.75 226 GLU A N 1
ATOM 1843 C CA . GLU A 1 226 ? -14.037 14.367 9.009 1.00 97.75 226 GLU A CA 1
ATOM 1844 C C . GLU A 1 226 ? -13.888 13.152 9.935 1.00 97.75 226 GLU A C 1
ATOM 1846 O O . GLU A 1 226 ? -14.316 12.039 9.610 1.00 97.75 226 GLU A O 1
ATOM 1851 N N . GLN A 1 227 ? -13.372 13.359 11.150 1.00 98.19 227 GLN A N 1
ATOM 1852 C CA . GLN A 1 227 ? -13.183 12.288 12.142 1.00 98.19 227 GLN A CA 1
ATOM 1853 C C . GLN A 1 227 ? -14.442 11.420 12.329 1.00 98.19 227 GLN A C 1
ATOM 1855 O O . GLN A 1 227 ? -14.365 10.192 12.419 1.00 98.19 227 GLN A O 1
ATOM 1860 N N . LYS A 1 228 ? -15.621 12.058 12.365 1.00 98.12 228 LYS A N 1
ATOM 1861 C CA . LYS A 1 228 ? -16.899 11.360 12.533 1.00 98.12 228 LYS A CA 1
ATOM 1862 C C . LYS A 1 228 ? -17.252 10.491 11.322 1.00 98.12 228 LYS A C 1
ATOM 1864 O O . LYS A 1 228 ? -17.750 9.385 11.504 1.00 98.12 228 LYS A O 1
ATOM 1869 N N . GLU A 1 229 ? -16.959 10.951 10.111 1.00 98.38 229 GLU A N 1
ATOM 1870 C CA . GLU A 1 229 ? -17.198 10.193 8.878 1.00 98.38 229 GLU A CA 1
ATOM 1871 C C . GLU A 1 229 ? -16.266 8.983 8.783 1.00 98.38 229 GLU A C 1
ATOM 1873 O O . GLU A 1 229 ? -16.693 7.898 8.378 1.00 98.38 229 GLU A O 1
ATOM 1878 N N . VAL A 1 230 ? -15.008 9.143 9.214 1.00 98.50 230 VAL A N 1
ATOM 1879 C CA . VAL A 1 230 ? -14.048 8.037 9.335 1.00 98.50 230 VAL A CA 1
ATOM 1880 C C . VAL A 1 230 ? -14.560 7.001 10.333 1.00 98.50 230 VAL A C 1
ATOM 1882 O O . VAL A 1 230 ? -14.614 5.813 10.011 1.00 98.50 230 VAL A O 1
ATOM 1885 N N . GLN A 1 231 ? -14.999 7.445 11.515 1.00 98.44 231 GLN A N 1
ATOM 1886 C CA . GLN A 1 231 ? -15.582 6.564 12.525 1.00 98.44 231 GLN A CA 1
ATOM 1887 C C . GLN A 1 231 ? -16.791 5.797 11.976 1.00 98.44 231 GLN A C 1
ATOM 1889 O O . GLN A 1 231 ? -16.821 4.571 12.060 1.00 98.44 231 GLN A O 1
ATOM 1894 N N . ASP A 1 232 ? -17.760 6.494 11.382 1.00 97.94 232 ASP A N 1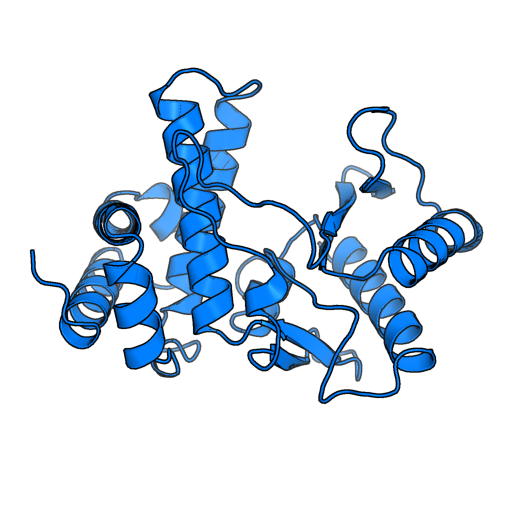
ATOM 1895 C CA . ASP A 1 232 ? -18.987 5.880 10.865 1.00 97.94 232 ASP A CA 1
ATOM 1896 C C . ASP A 1 232 ? -18.689 4.881 9.734 1.00 97.94 232 ASP A C 1
ATOM 1898 O O . ASP A 1 232 ? -19.316 3.820 9.647 1.00 97.94 232 ASP A O 1
ATOM 1902 N N . SER A 1 233 ? -17.695 5.180 8.893 1.00 97.69 233 SER A N 1
ATOM 1903 C CA . SER A 1 233 ? -17.253 4.290 7.815 1.00 97.69 233 SER A CA 1
ATOM 1904 C C . SER A 1 233 ? -16.611 3.013 8.355 1.00 97.69 233 SER A C 1
ATOM 1906 O O . SER A 1 233 ? -16.944 1.923 7.888 1.00 97.69 233 SER A O 1
ATOM 1908 N N . ILE A 1 234 ? -15.753 3.120 9.374 1.00 97.81 234 ILE A N 1
ATOM 1909 C CA . ILE A 1 234 ? -15.123 1.964 10.026 1.00 97.81 234 ILE A CA 1
ATOM 1910 C C . ILE A 1 234 ? -16.155 1.123 10.783 1.00 97.81 234 ILE A C 1
ATOM 1912 O O . ILE A 1 234 ? -16.169 -0.099 10.641 1.00 97.81 234 ILE A O 1
ATOM 1916 N N . GLU A 1 235 ? -17.059 1.753 11.534 1.00 97.12 235 GLU A N 1
ATOM 1917 C CA . GLU A 1 235 ? -18.132 1.057 12.252 1.00 97.12 235 GLU A CA 1
ATOM 1918 C C . GLU A 1 235 ? -19.023 0.266 11.290 1.00 97.12 235 GLU A C 1
ATOM 1920 O O . GLU A 1 235 ? -19.314 -0.912 11.518 1.00 97.12 235 GLU A O 1
ATOM 1925 N N . LYS A 1 236 ? -19.412 0.887 10.171 1.00 96.00 236 LYS A N 1
ATOM 1926 C CA . LYS A 1 236 ? -20.183 0.227 9.117 1.00 96.00 236 LYS A CA 1
ATOM 1927 C C . LYS A 1 236 ? -19.403 -0.926 8.486 1.00 96.00 236 LYS A C 1
ATOM 1929 O O . LYS A 1 236 ? -19.981 -1.991 8.275 1.00 96.00 236 LYS A O 1
ATOM 1934 N N . LEU A 1 237 ? -18.120 -0.727 8.188 1.00 95.81 237 LEU A N 1
ATOM 1935 C CA . LEU A 1 237 ? -17.259 -1.744 7.589 1.00 95.81 237 LEU A CA 1
ATOM 1936 C C . LEU A 1 237 ? -17.162 -2.988 8.480 1.00 95.81 237 LEU A C 1
ATOM 1938 O O . LEU A 1 237 ? -17.395 -4.101 8.010 1.00 95.81 237 LEU A O 1
ATOM 1942 N N . LEU A 1 238 ? -16.880 -2.793 9.769 1.00 95.75 238 LEU A N 1
ATOM 1943 C CA . LEU A 1 238 ? -16.774 -3.869 10.753 1.00 95.75 238 LEU A CA 1
ATOM 1944 C C . LEU A 1 238 ? -18.109 -4.594 10.946 1.00 95.75 238 LEU A C 1
ATOM 1946 O O . LEU A 1 238 ? -18.151 -5.824 10.893 1.00 95.75 238 LEU A O 1
ATOM 1950 N N . LEU A 1 239 ? -19.212 -3.846 11.061 1.00 95.06 239 LEU A N 1
ATOM 1951 C CA . LEU A 1 239 ? -20.552 -4.421 11.178 1.00 95.06 239 LEU A CA 1
ATOM 1952 C C . LEU A 1 239 ? -20.888 -5.331 9.989 1.00 95.06 239 LEU A C 1
ATOM 1954 O O . LEU A 1 239 ? -21.423 -6.425 10.177 1.00 95.06 239 LEU A O 1
ATOM 1958 N N . LEU A 1 240 ? -20.582 -4.881 8.769 1.00 93.25 240 LEU A N 1
ATOM 1959 C CA . LEU A 1 240 ? -20.806 -5.649 7.545 1.00 93.25 240 LEU A CA 1
ATOM 1960 C C . LEU A 1 240 ? -19.894 -6.881 7.467 1.00 93.25 240 LEU A C 1
ATOM 1962 O O . LEU A 1 240 ? -20.345 -7.937 7.027 1.00 93.25 240 LEU A O 1
ATOM 1966 N N . ALA A 1 241 ? -18.650 -6.769 7.938 1.00 92.62 241 ALA A N 1
ATOM 1967 C CA . ALA A 1 241 ? -17.695 -7.875 8.008 1.00 92.62 241 ALA A CA 1
ATOM 1968 C C . ALA A 1 241 ? -18.051 -8.933 9.075 1.00 92.62 241 ALA A C 1
ATOM 1970 O O . ALA A 1 241 ? -17.411 -9.983 9.134 1.00 92.62 241 ALA A O 1
ATOM 1971 N N . GLY A 1 242 ? -19.088 -8.691 9.887 1.00 89.56 242 GLY A N 1
ATOM 1972 C CA . GLY A 1 242 ? -19.526 -9.589 10.957 1.00 89.56 242 GLY A CA 1
ATOM 1973 C C . GLY A 1 242 ? -18.790 -9.384 12.281 1.00 89.56 242 GLY A C 1
ATOM 1974 O O . GLY A 1 242 ? -19.012 -10.152 13.215 1.00 89.56 242 GLY A O 1
ATOM 1975 N N . GLU A 1 243 ? -17.971 -8.339 12.379 1.00 85.94 243 GLU A N 1
ATOM 1976 C CA . GLU A 1 243 ? -17.238 -7.969 13.583 1.00 85.94 243 GLU A CA 1
ATOM 1977 C C . GLU A 1 243 ? -18.095 -7.015 14.428 1.00 85.94 243 GLU A C 1
ATOM 1979 O O . GLU A 1 243 ? -18.627 -6.014 13.940 1.00 85.94 243 GLU A O 1
ATOM 1984 N N . ARG A 1 244 ? -18.275 -7.333 15.712 1.00 73.56 244 ARG A N 1
ATOM 1985 C CA . ARG A 1 244 ? -18.985 -6.478 16.675 1.00 73.56 244 ARG A CA 1
ATOM 1986 C C . ARG A 1 244 ? -18.058 -6.159 17.837 1.00 73.56 244 ARG A C 1
ATOM 1988 O O . ARG A 1 244 ? -17.274 -7.012 18.240 1.00 73.56 244 ARG A O 1
ATOM 1995 N N . LYS A 1 245 ? -18.170 -4.931 18.339 1.00 60.59 245 LYS A N 1
ATOM 1996 C CA . LYS A 1 245 ? -17.482 -4.485 19.551 1.00 60.59 245 LYS A CA 1
ATOM 1997 C C . LYS A 1 245 ? -18.033 -5.188 20.790 1.00 60.59 245 LYS A C 1
ATOM 1999 O O . LYS A 1 245 ? -19.259 -5.455 20.806 1.00 60.59 245 LYS A O 1
#

pLDDT: mean 92.75, std 8.44, range [45.06, 98.75]